Protein AF-A0A7S4PWJ5-F1 (afdb_monomer_lite)

Organism: NCBI:txid311494

Sequence (325 aa):
GWQRRCGDAWLRVEAKSSQITWDRFHVRWNIHFRGVKFQNFDVLMLIVYAPWGLELWEYDGGSKRGISSTGKSTSCVGHVVKFYGRANEHCLYTSWSLAMRPRLSMAAAHIVVIPWNHSLVDSAWLALGAQAKAYMSMPFSKRPDRWWMFERIARQYDVQHRSFQIALPQPGVCINGSARGLHTGACDWVRTHMNGIKLESPRRVEAKSTQLSWKLERKVWVLHFSAIKFTEFDDLVLIVYAPWGLELWDYNVEASVGKTSNGKSTANSGHGIVLCGKHGEEDLKRSWDSKLVTRLRAAATYVDTLAWDHPLIAASFRTEVSRAS

Radius of gyration: 22.68 Å; chains: 1; bounding box: 53×48×65 Å

Secondary structure (DSSP, 8-state):
-EEEEETTEEEEEEEEEEE-EEETTTTEEEEEEEEE-GGG-SEEEEEEEETTEEEEEEE-TTS-TTB----S-TTTT-EEEEEE--TT---HHHHIIIIIHHHHHTTEEEEEEEETTSHHHHHHHHHT-HHHHHHTT-TTTT-TTHHHHHHHHHHHHHHHHS-EEEEPPP--B-TTSPBPPGGGSSSSEEEEEETTEEEEEEEEEEEEEEE-EEEGGGTEEEEEEEEE-TTS-SEEEEEEEETTEEEEEEE-TTT-TTEE--S---TTT-EEEEEE--TT---HHHHIIIIIHHHHHHHEEEEEEE-TT-HHHHHHHHTTGGG--

Foldseek 3Di:
DDWDDDPPDTWFEDEFEWEWDQDPVQQWIKTKGWQAQVVPTRWYWYWYDDPFAIWIWIFDPVQCQQWDPPDPPPHPGHIMRMFIFDHNPPDPVCRVPVGRVVSRVSGTHTDDGAGCPHVVNVVVLPVVALQSVFCVPPPCSSPPCVFVLQLQLVVVCCCPPFVFDKDQADQDADPVRHTHDSVRALAGIWTQATPNHGDPDIWGEHEWEFEFDQDPVQRWTKTKTWQAQPVSGRWYWYWYDGSFAIWIWTFDPVLCQQWDPPDPDDSRTHIMRMFIFDGNPSNPVCSCVVGRVVSRVSGTHTDDGQGCPRVSNVVSVPPVVVPSD

Structure (mmCIF, N/CA/C/O backbone):
data_AF-A0A7S4PWJ5-F1
#
_entry.id   AF-A0A7S4PWJ5-F1
#
loop_
_atom_site.group_PDB
_atom_site.id
_atom_site.type_symbol
_atom_site.label_atom_id
_atom_site.label_alt_id
_atom_site.label_comp_id
_atom_site.label_asym_id
_atom_site.label_entity_id
_atom_site.label_seq_id
_atom_site.pdbx_PDB_ins_code
_atom_site.Cartn_x
_atom_site.Cartn_y
_atom_site.Cartn_z
_atom_site.occupancy
_atom_site.B_iso_or_equiv
_atom_site.auth_seq_id
_atom_site.auth_comp_id
_atom_site.auth_asym_id
_atom_site.auth_atom_id
_atom_site.pdbx_PDB_model_num
ATOM 1 N N . GLY A 1 1 ? -20.039 -2.461 14.185 1.00 66.75 1 GLY A N 1
ATOM 2 C CA . GLY A 1 1 ? -20.290 -1.863 15.507 1.00 66.75 1 GLY A CA 1
ATOM 3 C C . GLY A 1 1 ? -20.383 -2.962 16.538 1.00 66.75 1 GLY A C 1
ATOM 4 O O . GLY A 1 1 ? -20.655 -4.098 16.171 1.00 66.75 1 GLY A O 1
ATOM 5 N N . TRP A 1 2 ? -20.144 -2.626 17.796 1.00 91.94 2 TRP A N 1
ATOM 6 C CA . TRP A 1 2 ? -20.411 -3.492 18.946 1.00 91.94 2 TRP A CA 1
ATOM 7 C C . TRP A 1 2 ? -21.174 -2.677 19.992 1.00 91.94 2 TRP A C 1
ATOM 9 O O . TRP A 1 2 ? -21.359 -1.471 19.819 1.00 91.94 2 TRP A O 1
ATOM 19 N N . GLN A 1 3 ? -21.646 -3.321 21.053 1.00 92.94 3 GLN A N 1
ATOM 20 C CA . GLN A 1 3 ? -22.261 -2.631 22.183 1.00 92.94 3 GLN A CA 1
ATOM 21 C C . GLN A 1 3 ? -21.375 -2.775 23.418 1.00 92.94 3 GLN A C 1
ATOM 23 O O . GLN A 1 3 ? -20.717 -3.801 23.593 1.00 92.94 3 GLN A O 1
ATOM 28 N N . ARG A 1 4 ? -21.349 -1.750 24.274 1.00 94.31 4 ARG A N 1
ATOM 29 C CA . ARG A 1 4 ? -20.721 -1.824 25.599 1.00 94.31 4 ARG A CA 1
ATOM 30 C C . ARG A 1 4 ? -21.749 -1.527 26.677 1.00 94.31 4 ARG A C 1
ATOM 32 O O . ARG A 1 4 ? -22.601 -0.659 26.492 1.00 94.31 4 ARG A O 1
ATOM 39 N N . ARG A 1 5 ? -21.654 -2.230 27.799 1.00 94.00 5 ARG A N 1
ATOM 40 C CA . ARG A 1 5 ? -22.525 -2.000 28.948 1.00 94.00 5 ARG A CA 1
ATOM 41 C C . ARG A 1 5 ? -21.963 -0.864 29.804 1.00 94.00 5 ARG A C 1
ATOM 43 O O . ARG A 1 5 ? -20.772 -0.858 30.100 1.00 94.00 5 ARG A O 1
ATOM 50 N N . CYS A 1 6 ? -22.812 0.086 30.181 1.00 92.75 6 CYS A N 1
ATOM 51 C CA . CYS A 1 6 ? -22.499 1.163 31.118 1.00 92.75 6 CYS A CA 1
ATOM 52 C C . CYS A 1 6 ? -23.642 1.241 32.140 1.00 92.75 6 CYS A C 1
ATOM 54 O O . CYS A 1 6 ? -24.729 1.721 31.818 1.00 92.75 6 CYS A O 1
ATOM 56 N N . GLY A 1 7 ? -23.431 0.675 33.333 1.00 94.44 7 GLY A N 1
ATOM 57 C CA . GLY A 1 7 ? -24.518 0.409 34.282 1.00 94.44 7 GLY A CA 1
ATOM 58 C C . GLY A 1 7 ? -25.554 -0.552 33.687 1.00 94.44 7 GLY A C 1
ATOM 59 O O . GLY A 1 7 ? -25.211 -1.654 33.246 1.00 94.44 7 GLY A O 1
ATOM 60 N N . ASP A 1 8 ? -26.809 -0.110 33.622 1.00 95.38 8 ASP A N 1
ATOM 61 C CA . ASP A 1 8 ? -27.924 -0.881 33.054 1.00 95.38 8 ASP A CA 1
ATOM 62 C C . ASP A 1 8 ? -28.217 -0.565 31.580 1.00 95.38 8 ASP A C 1
ATOM 64 O O . ASP A 1 8 ? -29.071 -1.202 30.965 1.00 95.38 8 ASP A O 1
ATOM 68 N N . ALA A 1 9 ? -27.484 0.378 30.978 1.00 95.25 9 ALA A N 1
ATOM 69 C CA . ALA A 1 9 ? -27.654 0.752 29.579 1.00 95.25 9 ALA A CA 1
ATOM 70 C C . ALA A 1 9 ? -26.651 0.040 28.656 1.00 95.25 9 ALA A C 1
ATOM 72 O O . ALA A 1 9 ? -25.470 -0.133 28.983 1.00 95.25 9 ALA A O 1
ATOM 73 N N . TRP A 1 10 ? -27.113 -0.309 27.453 1.00 96.00 10 TRP A N 1
ATOM 74 C CA . TRP A 1 10 ? -26.265 -0.736 26.341 1.00 96.00 10 TRP A CA 1
ATOM 75 C C . TRP A 1 10 ? -26.004 0.440 25.409 1.00 96.00 10 TRP A C 1
ATOM 77 O O . TRP A 1 10 ? -26.930 1.003 24.833 1.00 96.00 10 TRP A O 1
ATOM 87 N N . LEU A 1 11 ? -24.732 0.786 25.238 1.00 96.88 11 LEU A N 1
ATOM 88 C CA . LEU A 1 11 ? -24.292 1.863 24.360 1.00 96.88 11 LEU A CA 1
ATOM 89 C C . LEU A 1 11 ? -23.795 1.277 23.041 1.00 96.88 11 LEU A C 1
ATOM 91 O O . LEU A 1 11 ? -22.938 0.390 23.038 1.00 96.88 11 LEU A O 1
ATOM 95 N N . ARG A 1 12 ? -24.299 1.784 21.917 1.00 96.38 12 ARG A N 1
ATOM 96 C CA . ARG A 1 12 ? -23.809 1.473 20.570 1.00 96.38 12 ARG A CA 1
ATOM 97 C C . ARG A 1 12 ? -22.451 2.132 20.379 1.00 96.38 12 ARG A C 1
ATOM 99 O O . ARG A 1 12 ? -22.321 3.345 20.543 1.00 96.38 12 ARG A O 1
ATOM 106 N N . VAL A 1 13 ? -21.454 1.348 19.992 1.00 96.62 13 VAL A N 1
ATOM 107 C CA . VAL A 1 13 ? -20.087 1.828 19.799 1.00 96.62 13 VAL A CA 1
ATOM 108 C C . VAL A 1 13 ? -19.696 1.759 18.329 1.00 96.62 13 VAL A C 1
ATOM 110 O O . VAL A 1 13 ? -19.810 0.715 17.673 1.00 96.62 13 VAL A O 1
ATOM 113 N N . GLU A 1 14 ? -19.189 2.880 17.827 1.00 96.12 14 GLU A N 1
ATOM 114 C CA . GLU A 1 14 ? -18.526 2.980 16.531 1.00 96.12 14 GLU A CA 1
ATOM 115 C C . GLU A 1 14 ? -17.012 3.088 16.748 1.00 96.12 14 GLU A C 1
ATOM 117 O O . GLU A 1 14 ? -16.547 3.972 17.463 1.00 96.12 14 GLU A O 1
ATOM 122 N N . ALA A 1 15 ? -16.228 2.221 16.102 1.00 96.69 15 ALA A N 1
ATOM 123 C CA . ALA A 1 15 ? -14.784 2.421 15.965 1.00 96.69 15 ALA A CA 1
ATOM 124 C C . ALA A 1 15 ? -14.491 3.132 14.655 1.00 96.69 15 ALA A C 1
ATOM 126 O O . ALA A 1 15 ? -14.922 2.687 13.589 1.00 96.69 15 ALA A O 1
ATOM 127 N N . LYS A 1 16 ? -13.638 4.148 14.717 1.00 96.56 16 LYS A N 1
ATOM 128 C CA . LYS A 1 16 ? -12.919 4.651 13.554 1.00 96.56 16 LYS A CA 1
ATOM 129 C C . LYS A 1 16 ? -11.440 4.581 13.815 1.00 96.56 16 LYS A C 1
ATOM 131 O O . LYS A 1 16 ? -10.967 4.904 14.897 1.00 96.56 16 LYS A O 1
ATOM 136 N N . SER A 1 17 ? -10.706 4.221 12.782 1.00 95.88 17 SER A N 1
ATOM 137 C CA . SER A 1 17 ? -9.268 4.108 12.871 1.00 95.88 17 SER A CA 1
ATOM 138 C C . SER A 1 17 ? -8.598 4.947 11.790 1.00 95.88 17 SER A C 1
ATOM 140 O O . SER A 1 17 ? -9.112 5.051 10.676 1.00 95.88 17 SER A O 1
ATOM 142 N N . SER A 1 18 ? -7.465 5.565 12.111 1.00 95.62 18 SER A N 1
ATOM 143 C CA . SER A 1 18 ? -6.684 6.368 11.168 1.00 95.62 18 SER A CA 1
ATOM 144 C C . SER A 1 18 ? -5.203 6.214 11.458 1.00 95.62 18 SER A C 1
ATOM 146 O O . SER A 1 18 ? -4.783 6.168 12.611 1.00 95.62 18 SER A O 1
ATOM 148 N N . GLN A 1 19 ? -4.403 6.193 10.400 1.00 95.38 19 GLN A N 1
ATOM 149 C CA . GLN A 1 19 ? -2.959 6.324 10.507 1.00 95.38 19 GLN A CA 1
ATOM 150 C C . GLN A 1 19 ? -2.555 7.800 10.538 1.00 95.38 19 GLN A C 1
ATOM 152 O O . GLN A 1 19 ? -3.248 8.639 9.952 1.00 95.38 19 GLN A O 1
ATOM 157 N N . ILE A 1 20 ? -1.445 8.108 11.215 1.00 95.31 20 ILE A N 1
ATOM 158 C CA . ILE A 1 20 ? -0.795 9.417 11.113 1.00 95.31 20 ILE A CA 1
ATOM 159 C C . ILE A 1 20 ? -0.113 9.532 9.748 1.00 95.31 20 ILE A C 1
ATOM 161 O O . ILE A 1 20 ? 0.693 8.684 9.373 1.00 95.31 20 ILE A O 1
ATOM 165 N N . THR A 1 21 ? -0.436 10.580 8.996 1.00 94.12 21 THR A N 1
ATOM 166 C CA . THR A 1 21 ? 0.097 10.800 7.646 1.00 94.12 21 THR A CA 1
ATOM 167 C C . THR A 1 21 ? 0.722 12.181 7.516 1.00 94.12 21 THR A C 1
ATOM 169 O O . THR A 1 21 ? 0.337 13.111 8.222 1.00 94.12 21 THR A O 1
ATOM 172 N N . TRP A 1 22 ? 1.699 12.319 6.621 1.00 94.00 22 TRP A N 1
ATOM 173 C CA . TRP A 1 22 ? 2.297 13.610 6.291 1.00 94.00 22 TRP A CA 1
ATOM 174 C C . TRP A 1 22 ? 1.487 14.316 5.196 1.00 94.00 22 TRP A C 1
ATOM 176 O O . TRP A 1 22 ? 1.384 13.834 4.066 1.00 94.00 22 TRP A O 1
ATOM 186 N N . ASP A 1 23 ? 0.921 15.472 5.527 1.00 93.12 23 ASP A N 1
ATOM 187 C CA . ASP A 1 23 ? 0.314 16.413 4.593 1.00 93.12 23 ASP A CA 1
ATOM 188 C C . ASP A 1 23 ? 1.411 17.203 3.885 1.00 93.12 23 ASP A C 1
ATOM 190 O O . ASP A 1 23 ? 1.990 18.128 4.452 1.00 93.12 23 ASP A O 1
ATOM 194 N N . ARG A 1 24 ? 1.700 16.849 2.634 1.00 89.50 24 ARG A N 1
ATOM 195 C CA . ARG A 1 24 ? 2.732 17.537 1.848 1.00 89.50 24 ARG A CA 1
ATOM 196 C C . ARG A 1 24 ? 2.347 18.962 1.476 1.00 89.50 24 ARG A C 1
ATOM 198 O O . ARG A 1 24 ? 3.234 19.789 1.326 1.00 89.50 24 ARG A O 1
ATOM 205 N N . PHE A 1 25 ? 1.055 19.241 1.317 1.00 90.19 25 PHE A N 1
ATOM 206 C CA . PHE A 1 25 ? 0.591 20.558 0.888 1.00 90.19 25 PHE A CA 1
ATOM 207 C C . PHE A 1 25 ? 0.699 21.572 2.028 1.00 90.19 25 PHE A C 1
ATOM 209 O O . PHE A 1 25 ? 1.170 22.684 1.830 1.00 90.19 25 PHE A O 1
ATOM 216 N N . HIS A 1 26 ? 0.317 21.166 3.239 1.00 93.44 26 HIS A N 1
ATOM 217 C CA . HIS A 1 26 ? 0.424 22.011 4.433 1.00 93.44 26 HIS A CA 1
ATOM 218 C C . HIS A 1 26 ? 1.700 21.761 5.251 1.00 93.44 26 HIS A C 1
ATOM 220 O O . HIS A 1 26 ? 1.821 22.298 6.353 1.00 93.44 26 HIS A O 1
ATOM 226 N N . VAL A 1 27 ? 2.601 20.913 4.743 1.00 94.81 27 VAL A N 1
ATOM 227 C CA . VAL A 1 27 ? 3.890 20.542 5.347 1.00 94.81 27 VAL A CA 1
ATOM 228 C C . VAL A 1 27 ? 3.730 20.187 6.833 1.00 94.81 27 VAL A C 1
ATOM 230 O O . VAL A 1 27 ? 4.346 20.787 7.706 1.00 94.81 27 VAL A O 1
ATOM 233 N N . ARG A 1 28 ? 2.814 19.267 7.157 1.00 97.62 28 ARG A N 1
ATOM 234 C CA . ARG A 1 28 ? 2.493 18.907 8.554 1.00 97.62 28 ARG A CA 1
ATOM 235 C C . ARG A 1 28 ? 1.971 17.490 8.689 1.00 97.62 28 ARG A C 1
ATOM 237 O O . ARG A 1 28 ? 1.336 16.971 7.780 1.00 97.62 28 ARG A O 1
ATOM 244 N N . TRP A 1 29 ? 2.110 16.889 9.863 1.00 97.88 29 TRP A N 1
ATOM 245 C CA . TRP A 1 29 ? 1.428 15.627 10.163 1.00 97.88 29 TRP A CA 1
ATOM 246 C C . TRP A 1 29 ? -0.081 15.835 10.363 1.00 97.88 29 TRP A C 1
ATOM 248 O O . TRP A 1 29 ? -0.524 16.895 10.813 1.00 97.88 29 TRP A O 1
ATOM 258 N N . ASN A 1 30 ? -0.898 14.835 10.036 1.00 97.56 30 ASN A N 1
ATOM 259 C CA . ASN A 1 30 ? -2.335 14.832 10.302 1.00 97.56 30 ASN A CA 1
ATOM 260 C C . ASN A 1 30 ? -2.872 13.421 10.592 1.00 97.56 30 ASN A C 1
ATOM 262 O O . ASN A 1 30 ? -2.259 12.419 10.220 1.00 97.56 30 ASN A O 1
ATOM 266 N N . ILE A 1 31 ? -4.040 13.359 11.232 1.00 97.44 31 ILE A N 1
ATOM 267 C CA . ILE A 1 31 ? -4.885 12.161 11.345 1.00 97.44 31 ILE A CA 1
ATOM 268 C C . ILE A 1 31 ? -6.316 12.505 10.941 1.00 97.44 31 ILE A C 1
ATOM 270 O O . ILE A 1 31 ? -6.840 13.539 11.361 1.00 97.44 31 ILE A O 1
ATOM 274 N N . HIS A 1 32 ? -6.953 11.647 10.137 1.00 96.00 32 HIS A N 1
ATOM 275 C CA . HIS A 1 32 ? -8.275 11.882 9.552 1.00 96.00 32 HIS A CA 1
ATOM 276 C C . HIS A 1 32 ? -9.197 10.667 9.726 1.00 96.00 32 HIS A C 1
ATOM 278 O O . HIS A 1 32 ? -9.139 9.709 8.957 1.00 96.00 32 HIS A O 1
ATOM 284 N N . PHE A 1 33 ? -10.144 10.755 10.655 1.00 96.25 33 PHE A N 1
ATOM 285 C CA . PHE A 1 33 ? -11.209 9.766 10.808 1.00 96.25 33 PHE A CA 1
ATOM 286 C C . PHE A 1 33 ? -12.393 10.155 9.931 1.00 96.25 33 PHE A C 1
ATOM 288 O O . PHE A 1 33 ? -13.011 11.197 10.145 1.00 96.25 33 PHE A O 1
ATOM 295 N N . ARG A 1 34 ? -12.701 9.347 8.916 1.00 94.31 34 ARG A N 1
ATOM 296 C CA . ARG A 1 34 ? -13.743 9.649 7.922 1.00 94.31 34 ARG A CA 1
ATOM 297 C C . ARG A 1 34 ? -15.021 8.850 8.169 1.00 94.31 34 ARG A C 1
ATOM 299 O O . ARG A 1 34 ? -14.990 7.768 8.754 1.00 94.31 34 ARG A O 1
ATOM 306 N N . GLY A 1 35 ? -16.136 9.372 7.662 1.00 92.88 35 GLY A N 1
ATOM 307 C CA . GLY A 1 35 ? -17.422 8.676 7.656 1.00 92.88 35 GLY A CA 1
ATOM 308 C C . GLY A 1 35 ? -18.027 8.507 9.046 1.00 92.88 35 GLY A C 1
ATOM 309 O O . GLY A 1 35 ? -18.599 7.458 9.345 1.00 92.88 35 GLY A O 1
ATOM 310 N N . VAL A 1 36 ? -17.848 9.504 9.914 1.00 93.19 36 VAL A N 1
ATOM 311 C CA . VAL A 1 36 ? -18.375 9.503 11.283 1.00 93.19 36 VAL A CA 1
ATOM 312 C C . VAL A 1 36 ? -19.829 9.961 11.266 1.00 93.19 36 VAL A C 1
ATOM 314 O O . VAL A 1 36 ? -20.113 11.125 11.001 1.00 93.19 36 VAL A O 1
ATOM 317 N N . LYS A 1 37 ? -20.767 9.054 11.531 1.00 92.69 37 LYS A N 1
ATOM 318 C CA . LYS A 1 37 ? -22.206 9.354 11.564 1.00 92.69 37 LYS A CA 1
ATOM 319 C C . LYS A 1 37 ? -22.674 9.413 13.015 1.00 92.69 37 LYS A C 1
ATOM 321 O O . LYS A 1 37 ? -23.122 8.401 13.538 1.00 92.69 37 LYS A O 1
ATOM 326 N N . PHE A 1 38 ? -22.518 10.572 13.659 1.00 91.94 38 PHE A N 1
ATOM 327 C CA . PHE A 1 38 ? -22.765 10.759 15.099 1.00 91.94 38 PHE A CA 1
ATOM 328 C C . PHE A 1 38 ? -24.171 10.355 15.564 1.00 91.94 38 PHE A C 1
ATOM 330 O O . PHE A 1 38 ? -24.351 10.011 16.720 1.00 91.94 38 PHE A O 1
ATOM 337 N N . GLN A 1 39 ? -25.154 10.330 14.667 1.00 92.00 39 GLN A N 1
ATOM 338 C CA . GLN A 1 39 ? -26.514 9.875 14.951 1.00 92.00 39 GLN A CA 1
ATOM 339 C C . GLN A 1 39 ? -26.668 8.339 15.040 1.00 92.00 39 GLN A C 1
ATOM 341 O O . GLN A 1 39 ? -27.700 7.843 15.491 1.00 92.00 39 GLN A O 1
ATOM 346 N N . ASN A 1 40 ? -25.662 7.567 14.613 1.00 93.69 40 ASN A N 1
ATOM 347 C CA . ASN A 1 40 ? -25.745 6.105 14.512 1.00 93.69 40 ASN A CA 1
ATOM 348 C C . ASN A 1 40 ? -25.149 5.356 15.715 1.00 93.69 40 ASN A C 1
ATOM 350 O O . ASN A 1 40 ? -25.242 4.129 15.764 1.00 93.69 40 ASN A O 1
ATOM 354 N N . PHE A 1 41 ? -24.526 6.056 16.657 1.00 94.50 41 PHE A N 1
ATOM 355 C CA . PHE A 1 41 ? -23.852 5.457 17.804 1.00 94.50 41 PHE A CA 1
ATOM 356 C C . PHE A 1 41 ? -23.959 6.369 19.025 1.00 94.50 41 PHE A C 1
ATOM 358 O O . PHE A 1 41 ? -24.244 7.555 18.893 1.00 94.50 41 PHE A O 1
ATOM 365 N N . ASP A 1 42 ? -23.695 5.808 20.198 1.00 95.69 42 ASP A N 1
ATOM 366 C CA . ASP A 1 42 ? -23.699 6.535 21.469 1.00 95.69 42 ASP A CA 1
ATOM 367 C C . ASP A 1 42 ? -22.260 6.848 21.917 1.00 95.69 42 ASP A C 1
ATOM 369 O O . ASP A 1 42 ? -22.013 7.835 22.603 1.00 95.69 42 ASP A O 1
ATOM 373 N N . VAL A 1 43 ? -21.288 6.034 21.480 1.00 96.12 43 VAL A N 1
ATOM 374 C CA . VAL A 1 43 ? -19.860 6.181 21.793 1.00 96.12 43 VAL A CA 1
ATOM 375 C C . VAL A 1 43 ? -19.031 6.074 20.517 1.00 96.12 43 VAL A C 1
ATOM 377 O O . VAL A 1 43 ? -19.213 5.146 19.725 1.00 96.12 43 VAL A O 1
ATOM 380 N N . LEU A 1 44 ? -18.079 6.993 20.341 1.00 97.12 44 LEU A N 1
ATOM 381 C CA . LEU A 1 44 ? -17.090 6.943 19.266 1.00 97.12 44 LEU A CA 1
ATOM 382 C C . LEU A 1 44 ? -15.710 6.611 19.825 1.00 97.12 44 LEU A C 1
ATOM 384 O O . LEU A 1 44 ? -15.135 7.378 20.590 1.00 97.12 44 LEU A O 1
ATOM 388 N N . MET A 1 45 ? -15.155 5.498 19.368 1.00 98.12 45 MET A N 1
ATOM 389 C CA . MET A 1 45 ? -13.787 5.089 19.651 1.00 98.12 45 MET A CA 1
ATOM 390 C C . MET A 1 45 ? -12.890 5.496 18.485 1.00 98.12 45 MET A C 1
ATOM 392 O O . MET A 1 45 ? -13.108 5.076 17.346 1.00 98.12 45 MET A O 1
ATOM 396 N N . LEU A 1 46 ? -11.873 6.303 18.764 1.00 97.81 46 LEU A N 1
ATOM 397 C CA . LEU A 1 46 ? -10.851 6.704 17.806 1.00 97.81 46 LEU A CA 1
ATOM 398 C C . LEU A 1 46 ? -9.580 5.891 18.051 1.00 97.81 46 LEU A C 1
ATOM 400 O O . LEU A 1 46 ? -9.012 5.915 19.139 1.00 97.81 46 LEU A O 1
ATOM 404 N N . ILE A 1 47 ? -9.135 5.175 17.023 1.00 97.81 47 ILE A N 1
ATOM 405 C CA . ILE A 1 47 ? -7.954 4.311 17.068 1.00 97.81 47 ILE A CA 1
ATOM 406 C C . ILE A 1 47 ? -6.874 4.923 16.176 1.00 97.81 47 ILE A C 1
ATOM 408 O O . ILE A 1 47 ? -7.028 5.000 14.953 1.00 97.81 47 ILE A O 1
ATOM 412 N N . VAL A 1 48 ? -5.775 5.369 16.772 1.00 97.44 48 VAL A N 1
ATOM 413 C CA . VAL A 1 48 ? -4.651 5.967 16.045 1.00 97.44 48 VAL A CA 1
ATOM 414 C C . VAL A 1 48 ? -3.572 4.912 15.822 1.00 97.44 48 VAL A C 1
ATOM 416 O O . VAL A 1 48 ? -3.020 4.386 16.784 1.00 97.44 48 VAL A O 1
ATOM 419 N N . TYR A 1 49 ? -3.241 4.631 14.559 1.00 94.38 49 TYR A N 1
ATOM 420 C CA . TYR A 1 49 ? -2.055 3.843 14.204 1.00 94.38 49 TYR A CA 1
ATOM 421 C C . TYR A 1 49 ? -0.825 4.757 14.216 1.00 94.38 49 TYR A C 1
ATOM 423 O O . TYR A 1 49 ? -0.671 5.603 13.325 1.00 94.38 49 TYR A O 1
ATOM 431 N N . ALA A 1 50 ? 0.048 4.579 15.207 1.00 92.62 50 ALA A N 1
ATOM 432 C CA . ALA A 1 50 ? 1.284 5.337 15.373 1.00 92.62 50 ALA A CA 1
ATOM 433 C C . ALA A 1 50 ? 2.521 4.417 15.346 1.00 92.62 50 ALA A C 1
ATOM 435 O O . ALA A 1 50 ? 2.400 3.223 15.603 1.00 92.62 50 ALA A O 1
ATOM 436 N N . PRO A 1 51 ? 3.739 4.920 15.078 1.00 87.31 51 PRO A N 1
ATOM 437 C CA . PRO A 1 51 ? 4.937 4.072 15.024 1.00 87.31 51 PRO A CA 1
ATOM 438 C C . PRO A 1 51 ? 5.208 3.259 16.298 1.00 87.31 51 PRO A C 1
ATOM 440 O O . PRO A 1 51 ? 5.776 2.177 16.213 1.00 87.31 51 PRO A O 1
ATOM 443 N N . TRP A 1 52 ? 4.774 3.744 17.462 1.00 90.19 52 TRP A N 1
ATOM 444 C CA . TRP A 1 52 ? 4.957 3.077 18.757 1.00 90.19 52 TRP A CA 1
ATOM 445 C C . TRP A 1 52 ? 3.817 2.125 19.153 1.00 90.19 52 TRP A C 1
ATOM 447 O O . TRP A 1 52 ? 3.997 1.327 20.070 1.00 90.19 52 TRP A O 1
ATOM 457 N N . GLY A 1 53 ? 2.653 2.178 18.499 1.00 92.69 53 GLY A N 1
ATOM 458 C CA . GLY A 1 53 ? 1.523 1.307 18.825 1.00 92.69 53 GLY A CA 1
ATOM 459 C C . GLY A 1 53 ? 0.167 1.836 18.362 1.00 92.69 53 GLY A C 1
ATOM 460 O O . GLY A 1 53 ? 0.072 2.775 17.567 1.00 92.69 53 GLY A O 1
ATOM 461 N N . LEU A 1 54 ? -0.891 1.225 18.892 1.00 96.06 54 LEU A N 1
ATOM 462 C CA . LEU A 1 54 ? -2.270 1.686 18.760 1.00 96.06 54 LEU A CA 1
ATOM 463 C C . LEU A 1 54 ? -2.630 2.569 19.949 1.00 96.06 54 LEU A C 1
ATOM 465 O O . LEU A 1 54 ? -2.607 2.098 21.083 1.00 96.06 54 LEU A O 1
ATOM 469 N N . GLU A 1 55 ? -3.021 3.816 19.705 1.00 97.81 55 GLU A N 1
ATOM 470 C CA . GLU A 1 55 ? -3.628 4.636 20.756 1.00 97.81 55 GLU A CA 1
ATOM 471 C C . GLU A 1 55 ? -5.149 4.608 20.643 1.00 97.81 55 GLU A C 1
ATOM 473 O O . GLU A 1 55 ? -5.708 4.912 19.586 1.00 97.81 55 GLU A O 1
ATOM 478 N N . LEU A 1 56 ? -5.815 4.247 21.737 1.00 98.00 56 LEU A N 1
ATOM 479 C CA . LEU A 1 56 ? -7.267 4.185 21.834 1.00 98.00 56 LEU A CA 1
ATOM 480 C C . LEU A 1 56 ? -7.776 5.400 22.602 1.00 98.00 56 LEU A C 1
ATOM 482 O O . LEU A 1 56 ? -7.330 5.687 23.714 1.00 98.00 56 LEU A O 1
ATOM 486 N N . TRP A 1 57 ? -8.745 6.081 22.004 1.00 98.25 57 TRP A N 1
ATOM 487 C CA . TRP A 1 57 ? -9.341 7.297 22.531 1.00 98.25 57 TRP A CA 1
ATOM 488 C C . TRP A 1 57 ? -10.861 7.194 22.488 1.00 98.25 57 TRP A C 1
ATOM 490 O O . TRP A 1 57 ? -11.429 6.769 21.483 1.00 98.25 57 TRP A O 1
ATOM 500 N N . GLU A 1 58 ? -11.523 7.615 23.557 1.00 97.75 58 GLU A N 1
ATOM 501 C CA . GLU A 1 58 ? -12.973 7.765 23.600 1.00 97.75 58 GLU A CA 1
ATOM 502 C C . GLU A 1 58 ? -13.335 9.212 23.292 1.00 97.75 58 GLU A C 1
ATOM 504 O O . GLU A 1 58 ? -13.013 10.119 24.056 1.00 97.75 58 GLU A O 1
ATOM 509 N N . TYR A 1 59 ? -13.960 9.445 22.146 1.00 97.25 59 TYR A N 1
ATOM 510 C CA . TYR A 1 59 ? -14.274 10.789 21.686 1.00 97.25 59 TYR A CA 1
ATOM 511 C C . TYR A 1 59 ? -15.470 11.375 22.435 1.00 97.25 59 TYR A C 1
ATOM 513 O O . TYR A 1 59 ? -16.548 10.779 22.465 1.00 97.25 59 TYR A O 1
ATOM 521 N N . ASP A 1 60 ? -15.290 12.582 22.970 1.00 94.25 60 ASP A N 1
ATOM 522 C CA . ASP A 1 60 ? -16.359 13.346 23.597 1.00 94.25 60 ASP A CA 1
ATOM 523 C C . ASP A 1 60 ? -17.224 14.001 22.513 1.00 94.25 60 ASP A C 1
ATOM 525 O O . ASP A 1 60 ? -16.892 15.054 21.948 1.00 94.25 60 ASP A O 1
ATOM 529 N N . GLY A 1 61 ? -18.362 13.357 22.238 1.00 83.94 61 GLY A N 1
ATOM 530 C CA . GLY A 1 61 ? -19.359 13.817 21.274 1.00 83.94 61 GLY A CA 1
ATOM 531 C C . GLY A 1 61 ? -19.917 15.215 21.570 1.00 83.94 61 GLY A C 1
ATOM 532 O O . GLY A 1 61 ? -20.369 15.885 20.640 1.00 83.94 61 GLY A O 1
ATOM 533 N N . GLY A 1 62 ? -19.842 15.692 22.819 1.00 88.19 62 GLY A N 1
ATOM 534 C CA . GLY A 1 62 ? -20.297 17.027 23.209 1.00 88.19 62 GLY A CA 1
ATOM 535 C C . GLY A 1 62 ? -19.362 18.149 22.751 1.00 88.19 62 GLY A C 1
ATOM 536 O O . GLY A 1 62 ? -19.821 19.244 22.421 1.00 88.19 62 GLY A O 1
ATOM 537 N N . SER A 1 63 ? -18.057 17.878 22.655 1.00 84.12 63 SER A N 1
ATOM 538 C CA . SER A 1 63 ? -17.041 18.908 22.401 1.00 84.12 63 SER A CA 1
ATOM 539 C C . SER A 1 63 ? -17.124 19.540 21.004 1.00 84.12 63 SER A C 1
ATOM 541 O O . SER A 1 63 ? -16.650 20.661 20.801 1.00 84.12 63 SER A O 1
ATOM 543 N N . LYS A 1 64 ? -17.665 18.812 20.013 1.00 87.88 64 LYS A N 1
ATOM 544 C CA . LYS A 1 64 ? -17.591 19.111 18.564 1.00 87.88 64 LYS A CA 1
ATOM 545 C C . LYS A 1 64 ? -16.167 19.404 18.042 1.00 87.88 64 LYS A C 1
ATOM 547 O O . LYS A 1 64 ? -15.996 19.811 16.889 1.00 87.88 64 LYS A O 1
ATOM 552 N N . ARG A 1 65 ? -15.123 19.207 18.854 1.00 92.19 65 ARG A N 1
ATOM 553 C CA . ARG A 1 65 ? -13.740 19.591 18.540 1.00 92.19 65 ARG A CA 1
ATOM 554 C C . ARG A 1 65 ? -13.142 18.638 17.515 1.00 92.19 65 ARG A C 1
ATOM 556 O O . ARG A 1 65 ? -13.310 17.426 17.591 1.00 92.19 65 ARG A O 1
ATOM 563 N N . GLY A 1 66 ? -12.437 19.188 16.531 1.00 89.75 66 GLY A N 1
ATOM 564 C CA . GLY A 1 66 ? -11.850 18.404 15.442 1.00 89.75 66 GLY A CA 1
ATOM 565 C C . GLY A 1 66 ? -12.849 17.964 14.365 1.00 89.75 66 GLY A C 1
ATOM 566 O O . GLY A 1 66 ? -12.416 17.428 13.347 1.00 89.75 66 GLY A O 1
ATOM 567 N N . ILE A 1 67 ? -14.156 18.218 14.516 1.00 92.75 67 ILE A N 1
ATOM 568 C CA . ILE A 1 67 ? -15.133 17.963 13.449 1.00 92.75 67 ILE A CA 1
ATOM 569 C C . ILE A 1 67 ? -14.932 19.000 12.341 1.00 92.75 67 ILE A C 1
ATOM 571 O O . ILE A 1 67 ? -15.076 20.203 12.547 1.00 92.75 67 ILE A O 1
ATOM 575 N N . SER A 1 68 ? -14.610 18.534 11.138 1.00 86.44 68 SER A N 1
ATOM 576 C CA . SER A 1 68 ? -14.531 19.384 9.953 1.00 86.44 68 SER A CA 1
ATOM 577 C C . SER A 1 68 ? -15.944 19.817 9.546 1.00 86.44 68 SER A C 1
ATOM 579 O O . SER A 1 68 ? -16.786 18.975 9.239 1.00 86.44 68 SER A O 1
ATOM 581 N N . SER A 1 69 ? -16.196 21.128 9.517 1.00 77.75 69 SER A N 1
ATOM 582 C CA . SER A 1 69 ? -17.438 21.732 8.998 1.00 77.75 69 SER A CA 1
ATOM 583 C C . SER A 1 69 ? -17.480 21.796 7.465 1.00 77.75 69 SER A C 1
ATOM 585 O O . SER A 1 69 ? -18.513 22.081 6.861 1.00 77.75 69 SER A O 1
ATOM 587 N N . THR A 1 70 ? -16.347 21.526 6.817 1.00 70.62 70 THR A N 1
ATOM 588 C CA . THR A 1 70 ? -16.176 21.600 5.368 1.00 70.62 70 THR A CA 1
ATOM 589 C C . THR A 1 70 ? -16.701 20.324 4.701 1.00 70.62 70 THR A C 1
ATOM 591 O O . THR A 1 70 ? -16.002 19.315 4.629 1.00 70.62 70 THR A O 1
ATOM 594 N N . GLY A 1 71 ? -17.943 20.372 4.211 1.00 59.31 71 GLY A N 1
ATOM 595 C CA . GLY A 1 71 ? -18.568 19.308 3.418 1.00 59.31 71 GLY A CA 1
ATOM 596 C C . GLY A 1 71 ? -20.090 19.278 3.590 1.00 59.31 71 GLY A C 1
ATOM 597 O O . GLY A 1 71 ? -20.590 18.839 4.618 1.00 59.31 71 GLY A O 1
ATOM 598 N N . LYS A 1 72 ? -20.844 19.727 2.577 1.00 53.69 72 LYS A N 1
ATOM 599 C CA . LYS A 1 72 ? -22.319 19.859 2.591 1.00 53.69 72 LYS A CA 1
ATOM 600 C C . LYS A 1 72 ? -23.106 18.527 2.494 1.00 53.69 72 LYS A C 1
ATOM 602 O O . LYS A 1 72 ? -24.212 18.512 1.972 1.00 53.69 72 LYS A O 1
ATOM 607 N N . SER A 1 73 ? -22.591 17.394 2.977 1.00 55.41 73 SER A N 1
ATOM 608 C CA . SER A 1 73 ? -23.340 16.119 2.928 1.00 55.41 73 SER A CA 1
ATOM 609 C C . SER A 1 73 ? -23.078 15.245 4.157 1.00 55.41 73 SER A C 1
ATOM 611 O O . SER A 1 73 ? -22.360 14.250 4.106 1.00 55.41 73 SER A O 1
ATOM 613 N N . THR A 1 74 ? -23.626 15.643 5.304 1.00 64.19 74 THR A N 1
ATOM 614 C CA . THR A 1 74 ? -23.307 15.032 6.605 1.00 64.19 74 THR A CA 1
ATOM 615 C C . THR A 1 74 ? -24.104 13.761 6.908 1.00 64.19 74 THR A C 1
ATOM 617 O O . THR A 1 74 ? -23.576 12.870 7.569 1.00 64.19 74 THR A O 1
ATOM 620 N N . SER A 1 75 ? -25.327 13.605 6.389 1.00 72.00 75 SER A N 1
ATOM 621 C CA . SER A 1 75 ? -26.158 12.422 6.676 1.00 72.00 75 SER A CA 1
ATOM 622 C C . SER A 1 75 ? -25.702 11.170 5.913 1.00 72.00 75 SER A C 1
ATOM 624 O O . SER A 1 75 ? -25.549 10.098 6.505 1.00 72.00 75 SER A O 1
ATOM 626 N N . CYS A 1 76 ? -25.428 11.299 4.611 1.00 77.38 76 CYS A N 1
ATOM 627 C CA . CYS A 1 76 ? -25.057 10.165 3.761 1.00 77.38 76 CYS A CA 1
ATOM 628 C C . CYS A 1 76 ? -23.572 9.802 3.880 1.00 77.38 76 CYS A C 1
ATOM 630 O O . CYS A 1 76 ? -23.242 8.629 4.081 1.00 77.38 76 CYS A O 1
ATOM 632 N N . VAL A 1 77 ? -22.680 10.796 3.791 1.00 84.44 77 VAL A N 1
ATOM 633 C CA . VAL A 1 77 ? -21.222 10.576 3.781 1.00 84.44 77 VAL A CA 1
ATOM 634 C C . VAL A 1 77 ? -20.665 10.453 5.200 1.00 84.44 77 VAL A C 1
ATOM 636 O O . VAL A 1 77 ? -19.750 9.665 5.431 1.00 84.44 77 VAL A O 1
ATOM 639 N N . GLY A 1 78 ? -21.255 11.164 6.165 1.00 90.38 78 GLY A N 1
ATOM 640 C CA . GLY A 1 78 ? -20.732 11.295 7.523 1.00 90.38 78 GLY A CA 1
ATOM 641 C C . GLY A 1 78 ? -19.708 12.426 7.658 1.00 90.38 78 GLY A C 1
ATOM 642 O O . GLY A 1 78 ? -19.225 12.998 6.682 1.00 90.38 78 GLY A O 1
ATOM 643 N N . HIS A 1 79 ? -19.372 12.746 8.899 1.00 91.88 79 HIS A N 1
ATOM 644 C CA . HIS A 1 79 ? -18.399 13.764 9.268 1.00 91.88 79 HIS A CA 1
ATOM 645 C C . HIS A 1 79 ? -16.958 13.259 9.146 1.00 91.88 79 HIS A C 1
ATOM 647 O O . HIS A 1 79 ? -16.691 12.052 9.087 1.00 91.88 79 HIS A O 1
ATOM 653 N N . VAL A 1 80 ? -16.014 14.204 9.146 1.00 93.44 80 VAL A N 1
ATOM 654 C CA . VAL A 1 80 ? -14.584 13.915 9.275 1.00 93.44 80 VAL A CA 1
ATOM 655 C C . VAL A 1 80 ? -14.062 14.540 10.561 1.00 93.44 80 VAL A C 1
ATOM 657 O O . VAL A 1 80 ? -14.183 15.752 10.733 1.00 93.44 80 VAL A O 1
ATOM 660 N N . VAL A 1 81 ? -13.454 13.734 11.428 1.00 95.38 81 VAL A N 1
ATOM 661 C CA . VAL A 1 81 ? -12.742 14.205 12.623 1.00 95.38 81 VAL A CA 1
ATOM 662 C C . VAL A 1 81 ? -11.253 14.277 12.293 1.00 95.38 81 VAL A C 1
ATOM 664 O O . VAL A 1 81 ? -10.677 13.299 11.809 1.00 95.38 81 VAL A O 1
ATOM 667 N N . LYS A 1 82 ? -10.633 15.444 12.483 1.00 96.62 82 LYS A N 1
ATOM 668 C CA . LYS A 1 82 ? -9.260 15.729 12.055 1.00 96.62 82 LYS A CA 1
ATOM 669 C C . LYS A 1 82 ? -8.448 16.369 13.171 1.00 96.62 82 LYS A C 1
ATOM 671 O O . LYS A 1 82 ? -8.915 17.300 13.824 1.00 96.62 82 LYS A O 1
ATOM 676 N N . PHE A 1 83 ? -7.196 15.943 13.292 1.00 97.06 83 PHE A N 1
ATOM 677 C CA . PHE A 1 83 ? -6.204 16.589 14.148 1.00 97.06 83 PHE A CA 1
ATOM 678 C C . PHE A 1 83 ? -4.913 16.784 13.359 1.00 97.06 83 PHE A C 1
ATOM 680 O O . PHE A 1 83 ? -4.493 15.904 12.609 1.00 97.06 83 PHE A O 1
ATOM 687 N N . TYR A 1 84 ? -4.299 17.952 13.519 1.00 97.88 84 TYR A N 1
ATOM 688 C CA . TYR A 1 84 ? -3.111 18.353 12.768 1.00 97.88 84 TYR A CA 1
ATOM 689 C C . TYR A 1 84 ? -1.916 18.544 13.698 1.00 97.88 84 TYR A C 1
ATOM 691 O O . TYR A 1 84 ? -2.081 18.920 14.861 1.00 97.88 84 TYR A O 1
ATOM 699 N N . GLY A 1 85 ? -0.723 18.342 13.155 1.00 97.75 85 GLY A N 1
ATOM 700 C CA . GLY A 1 85 ? 0.545 18.791 13.709 1.00 97.75 85 GLY A CA 1
ATOM 701 C C . GLY A 1 85 ? 0.766 20.292 13.537 1.00 97.75 85 GLY A C 1
ATOM 702 O O . GLY A 1 85 ? -0.112 21.025 13.059 1.00 97.75 85 GLY A O 1
ATOM 703 N N . ARG A 1 86 ? 1.956 20.751 13.929 1.00 97.56 86 ARG A N 1
ATOM 704 C CA . ARG A 1 86 ? 2.470 22.075 13.545 1.00 97.56 86 ARG A CA 1
ATOM 705 C C . ARG A 1 86 ? 2.951 22.024 12.091 1.00 97.56 86 ARG A C 1
ATOM 707 O O . ARG A 1 86 ? 3.386 20.974 11.626 1.00 97.56 86 ARG A O 1
ATOM 714 N N . ALA A 1 87 ? 2.829 23.141 11.378 1.00 96.94 87 ALA A N 1
ATOM 715 C CA . ALA A 1 87 ? 3.448 23.279 10.062 1.00 96.94 87 ALA A CA 1
ATOM 716 C C . ALA A 1 87 ? 4.976 23.261 10.201 1.00 96.94 87 ALA A C 1
ATOM 718 O O . ALA A 1 87 ? 5.500 23.776 11.186 1.00 96.94 87 ALA A O 1
ATOM 719 N N . ASN A 1 88 ? 5.655 22.663 9.224 1.00 95.31 88 ASN A N 1
ATOM 720 C CA . ASN A 1 88 ? 7.106 22.482 9.143 1.00 95.31 88 ASN A CA 1
ATOM 721 C C . ASN A 1 88 ? 7.733 21.638 10.273 1.00 95.31 88 ASN A C 1
ATOM 723 O O . ASN A 1 88 ? 8.950 21.614 10.415 1.00 95.31 88 ASN A O 1
ATOM 727 N N . GLU A 1 89 ? 6.935 20.913 11.065 1.00 96.94 89 GLU A N 1
ATOM 728 C CA . GLU A 1 89 ? 7.453 19.962 12.057 1.00 96.94 89 GLU A CA 1
ATOM 729 C C . GLU A 1 89 ? 7.626 18.580 11.419 1.00 96.94 89 GLU A C 1
ATOM 731 O O . GLU A 1 89 ? 6.684 17.788 11.351 1.00 96.94 89 GLU A O 1
ATOM 736 N N . HIS A 1 90 ? 8.830 18.293 10.930 1.00 93.50 90 HIS A N 1
ATOM 737 C CA . HIS A 1 90 ? 9.138 17.040 10.242 1.00 93.50 90 HIS A CA 1
ATOM 738 C C . HIS A 1 90 ? 9.226 15.841 11.191 1.00 93.50 90 HIS A C 1
ATOM 740 O O . HIS A 1 90 ? 8.956 14.713 10.771 1.00 93.50 90 HIS A O 1
ATOM 746 N N . CYS A 1 91 ? 9.527 16.053 12.476 1.00 95.31 91 CYS A N 1
ATOM 747 C CA . CYS A 1 91 ? 9.588 14.967 13.442 1.00 95.31 91 CYS A CA 1
ATOM 748 C C . CYS A 1 91 ? 8.176 14.559 13.873 1.00 95.31 91 CYS A C 1
ATOM 750 O O . CYS A 1 91 ? 7.466 15.283 14.576 1.00 95.31 91 CYS A O 1
ATOM 752 N N . LEU A 1 92 ? 7.773 13.346 13.488 1.00 94.62 92 LEU A N 1
ATOM 753 C CA . LEU A 1 92 ? 6.474 12.784 13.852 1.00 94.62 92 LEU A CA 1
ATOM 754 C C . LEU A 1 92 ? 6.258 12.761 15.371 1.00 94.62 92 LEU A C 1
ATOM 756 O O . LEU A 1 92 ? 5.184 13.132 15.838 1.00 94.62 92 LEU A O 1
ATOM 760 N N . TYR A 1 93 ? 7.268 12.365 16.150 1.00 94.62 93 TYR A N 1
ATOM 761 C CA . TYR A 1 93 ? 7.149 12.289 17.608 1.00 94.62 93 TYR A CA 1
ATOM 762 C C . TYR A 1 93 ? 6.942 13.673 18.243 1.00 94.62 93 TYR A C 1
ATOM 764 O O . TYR A 1 93 ? 6.065 13.844 19.095 1.00 94.62 93 TYR A O 1
ATOM 772 N N . THR A 1 94 ? 7.684 14.686 17.786 1.00 96.62 94 THR A N 1
ATOM 773 C CA . THR A 1 94 ? 7.530 16.076 18.241 1.00 96.62 94 THR A CA 1
ATOM 774 C C . THR A 1 94 ? 6.161 16.630 17.847 1.00 96.62 94 THR A C 1
ATOM 776 O O . THR A 1 94 ? 5.436 17.164 18.687 1.00 96.62 94 THR A O 1
ATOM 779 N N . SER A 1 95 ? 5.740 16.427 16.594 1.00 97.75 95 SER A N 1
ATOM 780 C CA . SER A 1 95 ? 4.408 16.821 16.123 1.00 97.75 95 SER A CA 1
ATOM 781 C C . SER A 1 95 ? 3.283 16.138 16.906 1.00 97.75 95 SER A C 1
ATOM 783 O O . SER A 1 95 ? 2.261 16.760 17.217 1.00 97.75 95 SER A O 1
ATOM 785 N N . TRP A 1 96 ? 3.452 14.856 17.232 1.00 97.44 96 TRP A N 1
ATOM 786 C CA . TRP A 1 96 ? 2.485 14.104 18.016 1.00 97.44 96 TRP A CA 1
ATOM 787 C C . TRP A 1 96 ? 2.365 14.662 19.432 1.00 97.44 96 TRP A C 1
ATOM 789 O O . TRP A 1 96 ? 1.285 15.097 19.830 1.00 97.44 96 TRP A O 1
ATOM 799 N N . SER A 1 97 ? 3.477 14.700 20.164 1.00 97.19 97 SER A N 1
ATOM 800 C CA . SER A 1 97 ? 3.519 15.072 21.581 1.00 97.19 97 SER A CA 1
ATOM 801 C C . SER A 1 97 ? 3.150 16.535 21.837 1.00 97.19 97 SER A C 1
ATOM 803 O O . SER A 1 97 ? 2.424 16.815 22.788 1.00 97.19 97 SER A O 1
ATOM 805 N N . LEU A 1 98 ? 3.585 17.465 20.978 1.00 97.62 98 LEU A N 1
ATOM 806 C CA . LEU A 1 98 ? 3.422 18.907 21.207 1.00 97.62 98 LEU A CA 1
ATOM 807 C C . LEU A 1 98 ? 2.205 19.533 20.520 1.00 97.62 98 LEU A C 1
ATOM 809 O O . LEU A 1 98 ? 1.897 20.701 20.778 1.00 97.62 98 LEU A O 1
ATOM 813 N N . ALA A 1 99 ? 1.537 18.821 19.607 1.00 98.00 99 ALA A N 1
ATOM 814 C CA . ALA A 1 99 ? 0.434 19.399 18.838 1.00 98.00 99 ALA A CA 1
ATOM 815 C C . ALA A 1 99 ? -0.763 18.469 18.676 1.00 98.00 99 ALA A C 1
ATOM 817 O O . ALA A 1 99 ? -1.867 18.833 19.081 1.00 98.00 99 ALA A O 1
ATOM 818 N N . MET A 1 100 ? -0.582 17.284 18.094 1.00 98.12 100 MET A N 1
ATOM 819 C CA . MET A 1 100 ? -1.723 16.418 17.787 1.00 98.12 100 MET A CA 1
ATOM 820 C C . MET A 1 100 ? -2.347 15.815 19.043 1.00 98.12 100 MET A C 1
ATOM 822 O O . MET A 1 100 ? -3.558 15.928 19.220 1.00 98.12 100 MET A O 1
ATOM 826 N N . ARG A 1 101 ? -1.537 15.220 19.927 1.00 97.75 101 ARG A N 1
ATOM 827 C CA . ARG A 1 101 ? -2.010 14.570 21.152 1.00 97.75 101 ARG A CA 1
ATOM 828 C C . ARG A 1 101 ? -2.697 15.557 22.100 1.00 97.75 101 ARG A C 1
ATOM 830 O O . ARG A 1 101 ? -3.808 15.247 22.508 1.00 97.75 101 ARG A O 1
ATOM 837 N N . PRO A 1 102 ? -2.163 16.767 22.378 1.00 98.25 102 PRO A N 1
ATOM 838 C CA . PRO A 1 102 ? -2.885 17.761 23.174 1.00 98.25 102 PRO A CA 1
ATOM 839 C C . PRO A 1 102 ? -4.248 18.142 22.578 1.00 98.25 102 PRO A C 1
ATOM 841 O O . PRO A 1 102 ? -5.242 18.209 23.296 1.00 98.25 102 PRO A O 1
ATOM 844 N N . ARG A 1 103 ? -4.327 18.334 21.251 1.00 97.44 103 ARG A N 1
ATOM 845 C CA . ARG A 1 103 ? -5.597 18.627 20.561 1.00 97.44 103 ARG A CA 1
ATOM 846 C C . ARG A 1 103 ? -6.580 17.459 20.636 1.00 97.44 103 ARG A C 1
ATOM 848 O O . ARG A 1 103 ? -7.782 17.692 20.712 1.00 97.44 103 ARG A O 1
ATOM 855 N N . LEU A 1 104 ? -6.077 16.228 20.609 1.00 97.06 104 LEU A N 1
ATOM 856 C CA . LEU A 1 104 ? -6.878 15.020 20.762 1.00 97.06 104 LEU A CA 1
ATOM 857 C C . LEU A 1 104 ? -7.391 14.878 22.201 1.00 97.06 104 LEU A C 1
ATOM 859 O O . LEU A 1 104 ? -8.588 14.694 22.375 1.00 97.06 104 LEU A O 1
ATOM 863 N N . SER A 1 105 ? -6.553 15.111 23.218 1.00 97.44 105 SER A N 1
ATOM 864 C CA . SER A 1 105 ? -6.956 15.147 24.636 1.00 97.44 105 SER A CA 1
ATOM 865 C C . SER A 1 105 ? -7.999 16.214 24.954 1.00 97.44 105 SER A C 1
ATOM 867 O O . SER A 1 105 ? -8.779 16.072 25.886 1.00 97.44 105 SER A O 1
ATOM 869 N N . MET A 1 106 ? -8.035 17.293 24.173 1.00 96.81 106 MET A N 1
ATOM 870 C CA . MET A 1 106 ? -9.069 18.321 24.277 1.00 96.81 106 MET A CA 1
ATOM 871 C C . MET A 1 106 ? -10.438 17.881 23.737 1.00 96.81 106 MET A C 1
ATOM 873 O O . MET A 1 106 ? -11.412 18.595 23.976 1.00 96.81 106 MET A O 1
ATOM 877 N N . ALA A 1 107 ? -10.505 16.797 22.961 1.00 96.94 107 ALA A N 1
ATOM 878 C CA . ALA A 1 107 ? -11.706 16.319 22.270 1.00 96.94 107 ALA A CA 1
ATOM 879 C C . ALA A 1 107 ? -12.087 14.874 22.635 1.00 96.94 107 ALA A C 1
ATOM 881 O O . ALA A 1 107 ? -13.168 14.416 22.278 1.00 96.94 107 ALA A O 1
ATOM 882 N N . ALA A 1 108 ? -11.187 14.132 23.276 1.00 97.62 108 ALA A N 1
ATOM 883 C CA . ALA A 1 108 ? -11.328 12.717 23.564 1.00 97.62 108 ALA A CA 1
ATOM 884 C C . ALA A 1 108 ? -10.539 12.341 24.824 1.00 97.62 108 ALA A C 1
ATOM 886 O O . ALA A 1 108 ? -9.454 12.870 25.070 1.00 97.62 108 ALA A O 1
ATOM 887 N N . ALA A 1 109 ? -11.050 11.382 25.589 1.00 97.75 109 ALA A N 1
ATOM 888 C CA . ALA A 1 109 ? -10.336 10.779 26.703 1.00 97.75 109 ALA A CA 1
ATOM 889 C C . ALA A 1 109 ? -9.368 9.707 26.183 1.00 97.75 109 ALA A C 1
ATOM 891 O O . ALA A 1 109 ? -9.761 8.805 25.441 1.00 97.75 109 ALA A O 1
ATOM 892 N N . HIS A 1 110 ? -8.095 9.796 26.566 1.00 98.06 110 HIS A N 1
ATOM 893 C CA . HIS A 1 110 ? -7.119 8.750 26.266 1.00 98.06 110 HIS A CA 1
ATOM 894 C C . HIS A 1 110 ? -7.408 7.517 27.122 1.00 98.06 110 HIS A C 1
ATOM 896 O O . HIS A 1 110 ? -7.468 7.626 28.345 1.00 98.06 110 HIS A O 1
ATOM 902 N N . ILE A 1 111 ? -7.540 6.354 26.491 1.00 97.94 111 ILE A N 1
ATOM 903 C CA . ILE A 1 111 ? -7.804 5.096 27.192 1.00 97.94 111 ILE A CA 1
ATOM 904 C C . ILE A 1 111 ? -6.492 4.359 27.426 1.00 97.94 111 ILE A C 1
ATOM 906 O O . ILE A 1 111 ? -6.114 4.098 28.564 1.00 97.94 111 ILE A O 1
ATOM 910 N N . VAL A 1 112 ? -5.792 4.002 26.347 1.00 97.94 112 VAL A N 1
ATOM 911 C CA . VAL A 1 112 ? -4.609 3.141 26.419 1.00 97.94 112 VAL A CA 1
ATOM 912 C C . VAL A 1 112 ? -3.754 3.261 25.160 1.00 97.94 112 VAL A C 1
ATOM 914 O O . VAL A 1 112 ? -4.270 3.472 24.061 1.00 97.94 112 VAL A O 1
ATOM 917 N N . VAL A 1 113 ? -2.447 3.058 25.332 1.00 97.44 113 VAL A N 1
ATOM 918 C CA . VAL A 1 113 ? -1.514 2.765 24.240 1.00 97.44 113 VAL A CA 1
ATOM 919 C C . VAL A 1 113 ? -1.225 1.269 24.262 1.00 97.44 113 VAL A C 1
ATOM 921 O O . VAL A 1 113 ? -0.744 0.752 25.267 1.00 97.44 113 VAL A O 1
ATOM 924 N N . ILE A 1 114 ? -1.506 0.578 23.161 1.00 94.94 114 ILE A N 1
ATOM 925 C CA . ILE A 1 114 ? -1.214 -0.843 22.985 1.00 94.94 114 ILE A CA 1
ATOM 926 C C . ILE A 1 114 ? 0.007 -0.965 22.059 1.00 94.94 114 ILE A C 1
ATOM 928 O O . ILE A 1 114 ? -0.114 -0.671 20.865 1.00 94.94 114 ILE A O 1
ATOM 932 N N . PRO A 1 115 ? 1.182 -1.374 22.570 1.00 92.19 115 PRO A N 1
ATOM 933 C CA . PRO A 1 115 ? 2.375 -1.572 21.751 1.00 92.19 115 PRO A CA 1
ATOM 934 C C . PRO A 1 115 ? 2.159 -2.581 20.615 1.00 92.19 115 PRO A C 1
ATOM 936 O O . PRO A 1 115 ? 1.356 -3.507 20.731 1.00 92.19 115 PRO A O 1
ATOM 939 N N . TRP A 1 116 ? 2.924 -2.457 19.527 1.00 84.50 116 TRP A N 1
ATOM 940 C CA . TRP A 1 116 ? 2.821 -3.375 18.379 1.00 84.50 116 TRP A CA 1
ATOM 941 C C . TRP A 1 116 ? 3.181 -4.833 18.676 1.00 84.50 116 TRP A C 1
ATOM 943 O O . TRP A 1 116 ? 2.841 -5.694 17.872 1.00 84.50 116 TRP A O 1
ATOM 953 N N . ASN A 1 117 ? 3.895 -5.091 19.772 1.00 83.25 117 ASN A N 1
ATOM 954 C CA . ASN A 1 117 ? 4.266 -6.422 20.259 1.00 83.25 117 ASN A CA 1
ATOM 955 C C . ASN A 1 117 ? 3.337 -6.923 21.382 1.00 83.25 117 ASN A C 1
ATOM 957 O O . ASN A 1 117 ? 3.674 -7.870 22.087 1.00 83.25 117 ASN A O 1
ATOM 961 N N . HIS A 1 118 ? 2.210 -6.248 21.620 1.00 91.19 118 HIS A N 1
ATOM 962 C CA . HIS A 1 118 ? 1.244 -6.673 22.622 1.00 91.19 118 HIS A CA 1
ATOM 963 C C . HIS A 1 118 ? 0.418 -7.859 22.105 1.00 91.19 118 HIS A C 1
ATOM 965 O O . HIS A 1 118 ? -0.084 -7.833 20.981 1.00 91.19 118 HIS A O 1
ATOM 971 N N . SER A 1 119 ? 0.163 -8.849 22.964 1.00 89.56 119 SER A N 1
ATOM 972 C CA . SER A 1 119 ? -0.562 -10.081 22.608 1.00 89.56 119 SER A CA 1
ATOM 973 C C . SER A 1 119 ? -1.964 -9.839 22.038 1.00 89.56 119 SER A C 1
ATOM 975 O O . SER A 1 119 ? -2.422 -10.592 21.186 1.00 89.56 119 SER A O 1
ATOM 977 N N . LEU A 1 120 ? -2.658 -8.777 22.459 1.00 89.44 120 LEU A N 1
ATOM 978 C CA . LEU A 1 120 ? -3.937 -8.356 21.858 1.00 89.44 120 LEU A CA 1
ATOM 979 C C . LEU A 1 120 ? -3.806 -7.950 20.385 1.00 89.44 120 LEU A C 1
ATOM 981 O O . LEU A 1 120 ? -4.690 -8.254 19.589 1.00 89.44 120 LEU A O 1
ATOM 985 N N . VAL A 1 121 ? -2.719 -7.267 20.020 1.00 86.38 121 VAL A N 1
ATOM 986 C CA . VAL A 1 121 ? -2.456 -6.904 18.623 1.00 86.38 121 VAL A CA 1
ATOM 987 C C . VAL A 1 121 ? -2.115 -8.159 17.844 1.00 86.38 121 VAL A C 1
ATOM 989 O O . VAL A 1 121 ? -2.698 -8.379 16.790 1.00 86.38 121 VAL A O 1
ATOM 992 N N . ASP A 1 122 ? -1.241 -9.006 18.386 1.00 78.00 122 ASP A N 1
ATOM 993 C CA . ASP A 1 122 ? -0.831 -10.241 17.722 1.00 78.00 122 ASP A CA 1
ATOM 994 C C . ASP A 1 122 ? -2.005 -11.206 17.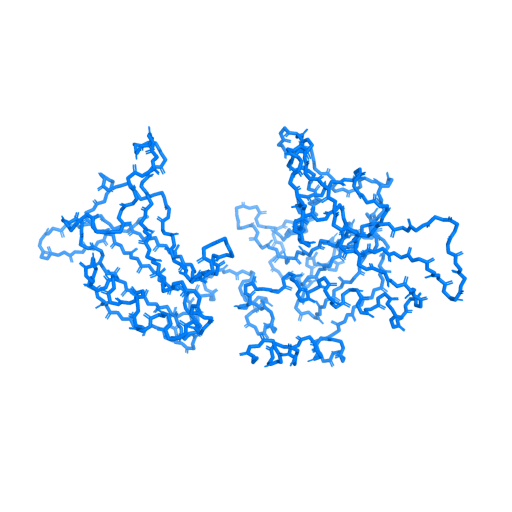542 1.00 78.00 122 ASP A C 1
ATOM 996 O O . ASP A 1 122 ? -2.207 -11.721 16.452 1.00 78.00 122 ASP A O 1
ATOM 1000 N N . SER A 1 123 ? -2.837 -11.412 18.564 1.00 78.81 123 SER A N 1
ATOM 1001 C CA . SER A 1 123 ? -4.022 -12.277 18.484 1.00 78.81 123 SER A CA 1
ATOM 1002 C C . SER A 1 123 ? -5.075 -11.732 17.524 1.00 78.81 123 SER A C 1
ATOM 1004 O O . SER A 1 123 ? -5.586 -12.491 16.702 1.00 78.81 123 SER A O 1
ATOM 1006 N N . ALA A 1 124 ? -5.360 -10.425 17.558 1.00 80.06 124 ALA A N 1
ATOM 1007 C CA . ALA A 1 124 ? -6.245 -9.800 16.581 1.00 80.06 124 ALA A CA 1
ATOM 1008 C C . ALA A 1 124 ? -5.677 -9.934 15.165 1.00 80.06 124 ALA A C 1
ATOM 1010 O O . ALA A 1 124 ? -6.419 -10.260 14.246 1.00 80.06 124 ALA A O 1
ATOM 1011 N N . TRP A 1 125 ? -4.365 -9.746 14.994 1.00 70.19 125 TRP A N 1
ATOM 1012 C CA . TRP A 1 125 ? -3.680 -9.901 13.716 1.00 70.19 125 TRP A CA 1
ATOM 1013 C C . TRP A 1 125 ? -3.730 -11.348 13.223 1.00 70.19 125 TRP A C 1
ATOM 1015 O O . TRP A 1 125 ? -4.080 -11.590 12.076 1.00 70.19 125 TRP A O 1
ATOM 1025 N N . LEU A 1 126 ? -3.474 -12.327 14.086 1.00 67.69 126 LEU A N 1
ATOM 1026 C CA . LEU A 1 126 ? -3.593 -13.754 13.778 1.00 67.69 126 LEU A CA 1
ATOM 1027 C C . LEU A 1 126 ? -5.037 -14.148 13.438 1.00 67.69 126 LEU A C 1
ATOM 1029 O O . LEU A 1 126 ? -5.254 -14.999 12.576 1.00 67.69 126 LEU A O 1
ATOM 1033 N N . ALA A 1 127 ? -6.024 -13.486 14.046 1.00 70.69 127 ALA A N 1
ATOM 1034 C CA . ALA A 1 127 ? -7.433 -13.656 13.712 1.00 70.69 127 ALA A CA 1
ATOM 1035 C C . ALA A 1 127 ? -7.817 -13.056 12.342 1.00 70.69 127 ALA A C 1
ATOM 1037 O O . ALA A 1 127 ? -8.857 -13.428 11.800 1.00 70.69 127 ALA A O 1
ATOM 1038 N N . LEU A 1 128 ? -6.983 -12.202 11.721 1.00 69.62 128 LEU A N 1
ATOM 1039 C CA . LEU A 1 128 ? -7.222 -11.646 10.371 1.00 69.62 128 LEU A CA 1
ATOM 1040 C C . LEU A 1 128 ? -7.058 -12.686 9.237 1.00 69.62 128 LEU A C 1
ATOM 1042 O O . LEU A 1 128 ? -7.117 -12.339 8.055 1.00 69.62 128 LEU A O 1
ATOM 1046 N N . GLY A 1 129 ? -6.884 -13.966 9.574 1.00 81.56 129 GLY A N 1
ATOM 1047 C CA . GLY A 1 129 ? -6.947 -15.086 8.639 1.00 81.56 129 GLY A CA 1
ATOM 1048 C C . GLY A 1 129 ? -5.642 -15.351 7.888 1.00 81.56 129 GLY A C 1
ATOM 1049 O O . GLY A 1 129 ? -4.557 -14.914 8.281 1.00 81.56 129 GLY A O 1
ATOM 1050 N N . ALA A 1 130 ? -5.747 -16.097 6.786 1.00 86.25 130 ALA A N 1
ATOM 1051 C CA . ALA A 1 130 ? -4.601 -16.639 6.053 1.00 86.25 130 ALA A CA 1
ATOM 1052 C C . ALA A 1 130 ? -3.574 -15.570 5.621 1.00 86.25 130 ALA A C 1
ATOM 1054 O O . ALA A 1 130 ? -2.367 -15.807 5.685 1.00 86.25 130 ALA A O 1
ATOM 1055 N N . GLN A 1 131 ? -4.030 -14.363 5.255 1.00 89.25 131 GLN A N 1
ATOM 1056 C CA . GLN A 1 131 ? -3.150 -13.256 4.861 1.00 89.25 131 GLN A CA 1
ATOM 1057 C C . GLN A 1 131 ? -2.247 -12.781 5.994 1.00 89.25 131 GLN A C 1
ATOM 1059 O O . GLN A 1 131 ? -1.041 -12.658 5.801 1.00 89.25 131 GLN A O 1
ATOM 1064 N N . ALA A 1 132 ? -2.795 -12.509 7.171 1.00 85.81 132 ALA A N 1
ATOM 1065 C CA . ALA A 1 132 ? -1.985 -11.999 8.264 1.00 85.81 132 ALA A CA 1
ATOM 1066 C C . ALA A 1 132 ? -0.940 -13.023 8.718 1.00 85.81 132 ALA A C 1
ATOM 1068 O O . ALA A 1 132 ? 0.225 -12.659 8.881 1.00 85.81 132 ALA A O 1
ATOM 1069 N N . LYS A 1 133 ? -1.325 -14.305 8.800 1.00 86.50 133 LYS A N 1
ATOM 1070 C CA . LYS A 1 133 ? -0.408 -15.413 9.101 1.00 86.50 133 LYS A CA 1
ATOM 1071 C C . LYS A 1 133 ? 0.743 -15.500 8.095 1.00 86.50 133 LYS A C 1
ATOM 1073 O O . LYS A 1 133 ? 1.887 -15.663 8.501 1.00 86.50 133 LYS A O 1
ATOM 1078 N N . ALA A 1 134 ? 0.457 -15.342 6.801 1.00 88.88 134 ALA A N 1
ATOM 1079 C CA . ALA A 1 134 ? 1.471 -15.432 5.752 1.00 88.88 134 ALA A CA 1
ATOM 1080 C C . ALA A 1 134 ? 2.494 -14.281 5.778 1.00 88.88 134 ALA A C 1
ATOM 1082 O O . ALA A 1 134 ? 3.633 -14.472 5.366 1.00 88.88 134 ALA A O 1
ATOM 1083 N N . TYR A 1 135 ? 2.107 -13.092 6.256 1.00 90.62 135 TYR A N 1
ATOM 1084 C CA . TYR A 1 135 ? 2.951 -11.891 6.193 1.00 90.62 135 TYR A CA 1
ATOM 1085 C C . TYR A 1 135 ? 3.475 -11.395 7.546 1.00 90.62 135 TYR A C 1
ATOM 1087 O O . TYR A 1 135 ? 4.202 -10.405 7.572 1.00 90.62 135 TYR A O 1
ATOM 1095 N N . MET A 1 136 ? 3.130 -12.042 8.662 1.00 85.25 136 MET A N 1
ATOM 1096 C CA . MET A 1 136 ? 3.423 -11.548 10.016 1.00 85.25 136 MET A CA 1
ATOM 1097 C C . MET A 1 136 ? 4.912 -11.256 10.266 1.00 85.25 136 MET A C 1
ATOM 1099 O O . MET A 1 136 ? 5.238 -10.272 10.925 1.00 85.25 136 MET A O 1
ATOM 1103 N N . SER A 1 137 ? 5.808 -12.075 9.716 1.00 86.81 137 SER A N 1
ATOM 1104 C CA . SER A 1 137 ? 7.264 -11.955 9.874 1.00 86.81 137 SER A CA 1
ATOM 1105 C C . SER A 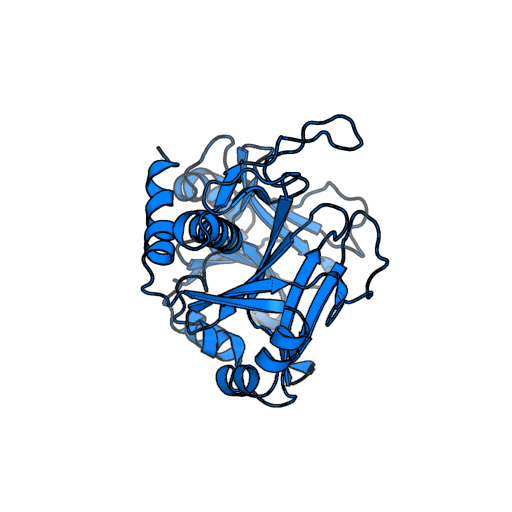1 137 ? 7.955 -11.210 8.728 1.00 86.81 137 SER A C 1
ATOM 1107 O O . SER A 1 137 ? 9.181 -11.157 8.678 1.00 86.81 137 SER A O 1
ATOM 1109 N N . MET A 1 138 ? 7.198 -10.646 7.784 1.00 92.19 138 MET A N 1
ATOM 1110 C CA . MET A 1 138 ? 7.777 -10.100 6.560 1.00 92.19 138 MET A CA 1
ATOM 1111 C C . MET A 1 138 ? 8.243 -8.645 6.733 1.00 92.19 138 MET A C 1
ATOM 1113 O O . MET A 1 138 ? 7.495 -7.850 7.320 1.00 92.19 138 MET A O 1
ATOM 1117 N N . PRO A 1 139 ? 9.408 -8.244 6.175 1.00 86.69 139 PRO A N 1
ATOM 1118 C CA . PRO A 1 139 ? 10.045 -6.949 6.464 1.00 86.69 139 PRO A CA 1
ATOM 1119 C C . PRO A 1 139 ? 9.184 -5.711 6.164 1.00 86.69 139 PRO A C 1
ATOM 1121 O O . PRO A 1 139 ? 9.288 -4.685 6.833 1.00 86.69 139 PRO A O 1
ATOM 1124 N N . PHE A 1 140 ? 8.295 -5.802 5.172 1.00 87.25 140 PHE A N 1
ATOM 1125 C CA . PHE A 1 140 ? 7.463 -4.685 4.707 1.00 87.25 140 PHE A CA 1
ATOM 1126 C C . PHE A 1 140 ? 6.004 -4.765 5.182 1.00 87.25 140 PHE A C 1
ATOM 1128 O O . PHE A 1 140 ? 5.160 -3.966 4.768 1.00 87.25 140 PHE A O 1
ATOM 1135 N N . SER A 1 141 ? 5.659 -5.744 6.027 1.00 85.25 141 SER A N 1
ATOM 1136 C CA . SER A 1 141 ? 4.267 -6.039 6.406 1.00 85.25 141 SER A CA 1
ATOM 1137 C C . SER A 1 141 ? 3.600 -4.883 7.154 1.00 85.25 141 SER A C 1
ATOM 1139 O O . SER A 1 141 ? 2.42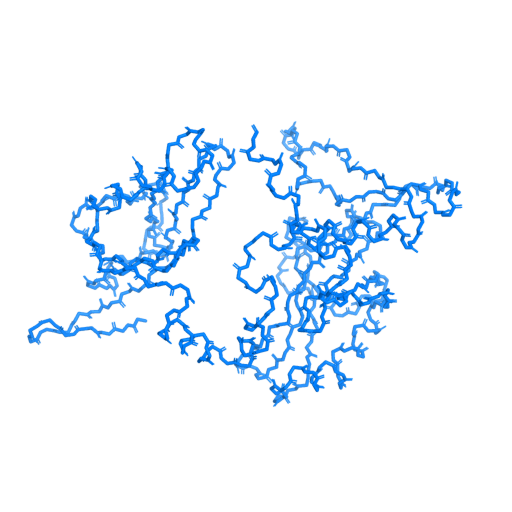8 -4.599 6.913 1.00 85.25 141 SER A O 1
ATOM 1141 N N . LYS A 1 142 ? 4.371 -4.170 7.983 1.00 79.38 142 LYS A N 1
ATOM 1142 C CA . LYS A 1 142 ? 3.916 -3.054 8.827 1.00 79.38 142 LYS A CA 1
ATOM 1143 C C . LYS A 1 142 ? 4.279 -1.669 8.265 1.00 79.38 142 LYS A C 1
ATOM 1145 O O . LYS A 1 142 ? 4.024 -0.659 8.914 1.00 79.38 142 LYS A O 1
ATOM 1150 N N . ARG A 1 143 ? 4.876 -1.606 7.067 1.00 80.12 143 ARG A N 1
ATOM 1151 C CA . ARG A 1 143 ? 5.394 -0.364 6.475 1.00 80.12 143 ARG A CA 1
ATOM 1152 C C . ARG A 1 143 ? 4.377 0.298 5.531 1.00 80.12 143 ARG A C 1
ATOM 1154 O O . ARG A 1 143 ? 4.002 -0.320 4.531 1.00 80.12 143 ARG A O 1
ATOM 1161 N N . PRO A 1 144 ? 3.941 1.545 5.791 1.00 75.44 144 PRO A N 1
ATOM 1162 C CA . PRO A 1 144 ? 2.987 2.253 4.927 1.00 75.44 144 PRO A CA 1
ATOM 1163 C C . PRO A 1 144 ? 3.608 2.771 3.620 1.00 75.44 144 PRO A C 1
ATOM 1165 O O . PRO A 1 144 ? 2.910 3.003 2.637 1.00 75.44 144 PRO A O 1
ATOM 1168 N N . ASP A 1 145 ? 4.923 2.946 3.602 1.00 79.50 145 ASP A N 1
ATOM 1169 C CA . ASP A 1 145 ? 5.735 3.505 2.519 1.00 79.50 145 ASP A CA 1
ATOM 1170 C C . ASP A 1 145 ? 6.366 2.440 1.612 1.00 79.50 145 ASP A C 1
ATOM 1172 O O . ASP A 1 145 ? 7.088 2.764 0.670 1.00 79.50 145 ASP A O 1
ATOM 1176 N N . ARG A 1 146 ? 6.051 1.161 1.847 1.00 89.69 146 ARG A N 1
ATOM 1177 C CA . ARG A 1 146 ? 6.630 0.021 1.122 1.00 89.69 146 ARG A CA 1
ATOM 1178 C C . ARG A 1 146 ? 6.542 0.127 -0.402 1.00 89.69 146 ARG A C 1
ATOM 1180 O O . ARG A 1 146 ? 7.439 -0.340 -1.088 1.00 89.69 146 ARG A O 1
ATOM 1187 N N . TRP A 1 147 ? 5.491 0.752 -0.936 1.00 89.81 147 TRP A N 1
ATOM 1188 C CA . TRP A 1 147 ? 5.300 0.890 -2.384 1.00 89.81 147 TRP A CA 1
ATOM 1189 C C . TRP A 1 147 ? 6.457 1.657 -3.039 1.00 89.81 147 TRP A C 1
ATOM 1191 O O . TRP A 1 147 ? 6.957 1.234 -4.077 1.00 89.81 147 TRP A O 1
ATOM 1201 N N . TRP A 1 148 ? 6.929 2.725 -2.390 1.00 88.88 148 TRP A N 1
ATOM 1202 C CA . TRP A 1 148 ? 8.037 3.540 -2.880 1.00 88.88 148 TRP A CA 1
ATOM 1203 C C . TRP A 1 148 ? 9.360 2.776 -2.792 1.00 88.88 148 TRP A C 1
ATOM 1205 O O . TRP A 1 148 ? 10.217 2.876 -3.670 1.00 88.88 148 TRP A O 1
ATOM 1215 N N . MET A 1 149 ? 9.516 1.963 -1.744 1.00 93.19 149 MET A N 1
ATOM 1216 C CA . MET A 1 149 ? 10.678 1.087 -1.597 1.00 93.19 149 MET A CA 1
ATOM 1217 C C . MET A 1 149 ? 10.720 0.042 -2.717 1.00 93.19 149 MET A C 1
ATOM 1219 O O . MET A 1 149 ? 11.777 -0.172 -3.302 1.00 93.19 149 MET A O 1
ATOM 1223 N N . PHE A 1 150 ? 9.579 -0.561 -3.060 1.00 96.25 150 PHE A N 1
ATOM 1224 C CA . PHE A 1 150 ? 9.475 -1.548 -4.135 1.00 96.25 150 PHE A CA 1
ATOM 1225 C C . PHE A 1 150 ? 9.808 -0.951 -5.504 1.00 96.25 150 PHE A C 1
ATOM 1227 O O . PHE A 1 150 ? 10.640 -1.512 -6.214 1.00 96.25 150 PHE A O 1
ATOM 1234 N N . GLU A 1 151 ? 9.238 0.209 -5.842 1.00 95.31 151 GLU A N 1
ATOM 1235 C CA . GLU A 1 151 ? 9.571 0.956 -7.066 1.00 95.31 151 GLU A CA 1
ATOM 1236 C C . GLU A 1 151 ? 11.078 1.228 -7.151 1.00 95.31 151 GLU A C 1
ATOM 1238 O O . GLU A 1 151 ? 11.729 0.943 -8.156 1.00 95.31 151 GLU A O 1
ATOM 1243 N N . ARG A 1 152 ? 11.673 1.710 -6.056 1.00 94.50 152 ARG A N 1
ATOM 1244 C CA . ARG A 1 152 ? 13.107 1.982 -5.999 1.00 94.50 152 ARG A CA 1
ATOM 1245 C C . ARG A 1 152 ? 13.958 0.723 -6.167 1.00 94.50 152 ARG A C 1
ATOM 1247 O O . ARG A 1 152 ? 14.983 0.800 -6.843 1.00 94.50 152 ARG A O 1
ATOM 1254 N N . ILE A 1 153 ? 13.570 -0.393 -5.550 1.00 96.69 153 ILE A N 1
ATOM 1255 C CA . ILE A 1 153 ? 14.263 -1.680 -5.688 1.00 96.69 153 ILE A CA 1
ATOM 1256 C C . ILE A 1 153 ? 14.208 -2.144 -7.144 1.00 96.69 153 ILE A C 1
ATOM 1258 O O . ILE A 1 153 ? 15.255 -2.452 -7.705 1.00 96.69 153 ILE A O 1
ATOM 1262 N N . ALA A 1 154 ? 13.031 -2.122 -7.778 1.00 97.44 154 ALA A N 1
ATOM 1263 C CA . ALA A 1 154 ? 12.876 -2.490 -9.187 1.00 97.44 154 ALA A CA 1
ATOM 1264 C C . ALA A 1 154 ? 13.726 -1.597 -10.104 1.00 97.44 154 ALA A C 1
ATOM 1266 O O . ALA A 1 154 ? 14.434 -2.082 -10.983 1.00 97.44 154 ALA A O 1
ATOM 1267 N N . ARG A 1 155 ? 13.750 -0.291 -9.833 1.00 95.94 155 ARG A N 1
ATOM 1268 C CA . ARG A 1 155 ? 14.581 0.664 -10.565 1.00 95.94 155 ARG A CA 1
ATOM 1269 C C . ARG A 1 155 ? 16.083 0.401 -10.400 1.00 95.94 155 ARG A C 1
ATOM 1271 O O . ARG A 1 155 ? 16.836 0.506 -11.361 1.00 95.94 155 ARG A O 1
ATOM 1278 N N . GLN A 1 156 ? 16.544 0.076 -9.190 1.00 96.31 156 GLN A N 1
ATOM 1279 C CA . GLN A 1 156 ? 17.946 -0.301 -8.957 1.00 96.31 156 GLN A CA 1
ATOM 1280 C C . GLN A 1 156 ? 18.289 -1.643 -9.610 1.00 96.31 156 GLN A C 1
ATOM 1282 O O . GLN A 1 156 ? 19.397 -1.803 -10.121 1.00 96.31 156 GLN A O 1
ATOM 1287 N N . TYR A 1 157 ? 17.338 -2.575 -9.628 1.00 97.19 157 TYR A N 1
ATOM 1288 C CA . TYR A 1 157 ? 17.478 -3.856 -10.301 1.00 97.19 157 TYR A CA 1
ATOM 1289 C C . TYR A 1 157 ? 17.684 -3.680 -11.813 1.00 97.19 157 TYR A C 1
ATOM 1291 O O . TYR A 1 157 ? 18.631 -4.241 -12.358 1.00 97.19 157 TYR A O 1
ATOM 1299 N N . ASP A 1 158 ? 16.879 -2.831 -12.464 1.00 96.12 158 ASP A N 1
ATOM 1300 C CA . ASP A 1 158 ? 17.017 -2.479 -13.888 1.00 96.12 158 ASP A CA 1
ATOM 1301 C C . ASP A 1 158 ? 18.440 -1.999 -14.237 1.00 96.12 158 ASP A C 1
ATOM 1303 O O . ASP A 1 158 ? 19.006 -2.402 -15.254 1.00 96.12 158 ASP A O 1
ATOM 1307 N N . VAL A 1 159 ? 19.042 -1.170 -13.377 1.00 94.62 159 VAL A N 1
ATOM 1308 C CA . VAL A 1 159 ? 20.407 -0.655 -13.579 1.00 94.62 159 VAL A CA 1
ATOM 1309 C C . VAL A 1 159 ? 21.454 -1.748 -13.394 1.00 94.62 159 VAL A C 1
ATOM 1311 O O . VAL A 1 159 ? 22.349 -1.895 -14.222 1.00 94.62 159 VAL A O 1
ATOM 1314 N N . GLN A 1 160 ? 21.362 -2.503 -12.297 1.00 94.38 160 GLN A N 1
ATOM 1315 C CA . GLN A 1 160 ? 22.417 -3.433 -11.890 1.00 94.38 160 GLN A CA 1
ATOM 1316 C C . GLN A 1 160 ? 22.406 -4.749 -12.671 1.00 94.38 160 GLN A C 1
ATOM 1318 O O . GLN A 1 160 ? 23.472 -5.274 -12.971 1.00 94.38 160 GLN A O 1
ATOM 1323 N N . HIS A 1 161 ? 21.224 -5.275 -12.998 1.00 91.69 161 HIS A N 1
ATOM 1324 C CA . HIS A 1 161 ? 21.074 -6.641 -13.517 1.00 91.69 161 HIS A CA 1
ATOM 1325 C C . HIS A 1 161 ? 20.620 -6.681 -14.974 1.00 91.69 161 HIS A C 1
ATOM 1327 O O . HIS A 1 161 ? 20.898 -7.649 -15.674 1.00 91.69 161 HIS A O 1
ATOM 1333 N N . ARG A 1 162 ? 19.945 -5.631 -15.456 1.00 90.56 162 ARG A N 1
ATOM 1334 C CA . ARG A 1 162 ? 19.495 -5.537 -16.857 1.00 90.56 162 ARG A CA 1
ATOM 1335 C C . ARG A 1 162 ? 20.309 -4.544 -17.682 1.00 90.56 162 ARG A C 1
ATOM 1337 O O . ARG A 1 162 ? 19.996 -4.317 -18.848 1.00 90.56 162 ARG A O 1
ATOM 1344 N N . SER A 1 163 ? 21.331 -3.946 -17.065 1.00 92.06 163 SER A N 1
ATOM 1345 C CA . SER A 1 163 ? 22.250 -2.990 -17.688 1.00 92.06 163 SER A CA 1
ATOM 1346 C C . SER A 1 163 ? 21.531 -1.842 -18.406 1.00 92.06 163 SER A C 1
ATOM 1348 O O . SER A 1 163 ? 22.008 -1.345 -19.432 1.00 92.06 163 SER A O 1
ATOM 1350 N N . PHE A 1 164 ? 20.378 -1.416 -17.875 1.00 93.81 164 PHE A N 1
ATOM 1351 C CA . PHE A 1 164 ? 19.702 -0.227 -18.369 1.00 93.81 164 PHE A CA 1
ATOM 1352 C C . PHE A 1 164 ? 20.354 1.033 -17.802 1.00 93.81 164 PHE A C 1
ATOM 1354 O O . PHE A 1 164 ? 20.607 1.134 -16.602 1.00 93.81 164 PHE A O 1
ATOM 1361 N N . GLN A 1 165 ? 20.536 2.051 -18.643 1.00 94.38 165 GLN A N 1
ATOM 1362 C CA . GLN A 1 165 ? 20.669 3.416 -18.137 1.00 94.38 165 GLN A CA 1
ATOM 1363 C C . GLN A 1 165 ? 19.278 4.010 -17.967 1.00 94.38 165 GLN A C 1
ATOM 1365 O O . GLN A 1 165 ? 18.466 3.992 -18.897 1.00 94.38 165 GLN A O 1
ATOM 1370 N N . ILE A 1 166 ? 19.013 4.550 -16.782 1.00 95.19 166 ILE A N 1
ATOM 1371 C CA . ILE A 1 166 ? 17.711 5.106 -16.431 1.00 95.19 166 ILE A CA 1
ATOM 1372 C C . ILE A 1 166 ? 17.793 6.615 -16.212 1.00 95.19 166 ILE A C 1
ATOM 1374 O O . ILE A 1 166 ? 18.801 7.136 -15.738 1.00 95.19 166 ILE A O 1
ATOM 1378 N N . ALA A 1 167 ? 16.702 7.307 -16.508 1.00 93.44 167 ALA A N 1
ATOM 1379 C CA . ALA A 1 167 ? 16.497 8.705 -16.164 1.00 93.44 167 ALA A CA 1
ATOM 1380 C C . ALA A 1 167 ? 15.217 8.858 -15.336 1.00 93.44 167 ALA A C 1
ATOM 1382 O O . ALA A 1 167 ? 14.288 8.051 -15.442 1.00 93.44 167 ALA A O 1
ATOM 1383 N N . LEU A 1 168 ? 15.166 9.903 -14.509 1.00 90.62 168 LEU A N 1
ATOM 1384 C CA . LEU A 1 168 ? 13.917 10.304 -13.869 1.00 90.62 168 LEU A CA 1
ATOM 1385 C C . LEU A 1 168 ? 12.972 10.902 -14.922 1.00 90.62 168 LEU A C 1
ATOM 1387 O O . LEU A 1 168 ? 13.444 11.576 -15.844 1.00 90.62 168 LEU A O 1
ATOM 1391 N N . PRO A 1 169 ? 11.653 10.686 -14.791 1.00 88.06 169 PRO A N 1
ATOM 1392 C CA . PRO A 1 169 ? 10.684 11.308 -15.678 1.00 88.06 169 PRO A CA 1
ATOM 1393 C C . PRO A 1 169 ? 10.792 12.833 -15.566 1.00 88.06 169 PRO A C 1
ATOM 1395 O O . PRO A 1 169 ? 10.931 13.382 -14.469 1.00 88.06 169 PRO A O 1
ATOM 1398 N N . GLN A 1 170 ? 10.708 13.531 -16.700 1.00 84.12 170 GLN A N 1
ATOM 1399 C CA . GLN A 1 170 ? 10.611 14.987 -16.674 1.00 84.12 170 GLN A CA 1
ATOM 1400 C C . GLN A 1 170 ? 9.275 15.393 -16.024 1.00 84.12 170 GLN A C 1
ATOM 1402 O O . GLN A 1 170 ? 8.242 14.795 -16.346 1.00 84.12 170 GLN A O 1
ATOM 1407 N N . PRO A 1 171 ? 9.257 16.386 -15.113 1.00 78.62 171 PRO A N 1
ATOM 1408 C CA . PRO A 1 171 ? 8.015 16.898 -14.547 1.00 78.62 171 PRO A CA 1
ATOM 1409 C C . PRO A 1 171 ? 7.102 17.402 -15.669 1.00 78.62 171 PRO A C 1
ATOM 1411 O O . PRO A 1 171 ? 7.399 18.393 -16.330 1.00 78.62 171 PRO A O 1
ATOM 1414 N N . GLY A 1 172 ? 6.002 16.692 -15.917 1.00 78.50 172 GLY A N 1
ATOM 1415 C CA . GLY A 1 172 ? 5.011 17.119 -16.901 1.00 78.50 172 GLY A CA 1
ATOM 1416 C C . GLY A 1 172 ? 4.173 18.293 -16.395 1.00 78.50 172 GLY A C 1
ATOM 1417 O O . GLY A 1 172 ? 4.237 18.677 -15.228 1.00 78.50 172 GLY A O 1
ATOM 1418 N N . VAL A 1 173 ? 3.310 18.822 -17.255 1.00 73.75 173 VAL A N 1
ATOM 1419 C CA . VAL A 1 173 ? 2.292 19.806 -16.871 1.00 73.75 173 VAL A CA 1
ATOM 1420 C C . VAL A 1 173 ? 0.944 19.083 -16.725 1.00 73.75 173 VAL A C 1
ATOM 1422 O O . VAL A 1 173 ? 0.618 18.158 -17.473 1.00 73.75 173 VAL A O 1
ATOM 1425 N N . CYS A 1 174 ? 0.173 19.407 -15.692 1.00 67.56 174 CYS A N 1
ATOM 1426 C CA . CYS A 1 174 ? -1.203 18.942 -15.526 1.00 67.56 174 CYS A CA 1
ATOM 1427 C C . CYS A 1 174 ? -2.114 19.618 -16.567 1.00 67.56 174 CYS A C 1
ATOM 1429 O O . CYS A 1 174 ? -1.771 20.663 -17.109 1.00 67.56 174 CYS A O 1
ATOM 1431 N N . ILE A 1 175 ? -3.311 19.069 -16.809 1.00 63.16 175 ILE A N 1
ATOM 1432 C CA . ILE A 1 175 ? -4.291 19.648 -17.760 1.00 63.16 175 ILE A CA 1
ATOM 1433 C C . ILE A 1 175 ? -4.651 21.105 -17.399 1.00 63.16 175 ILE A C 1
ATOM 1435 O O . ILE A 1 175 ? -4.996 21.897 -18.266 1.00 63.16 175 ILE A O 1
ATOM 1439 N N . ASN A 1 176 ? -4.532 21.480 -16.124 1.00 68.00 176 ASN A N 1
ATOM 1440 C CA . ASN A 1 176 ? -4.763 22.837 -15.624 1.00 68.00 176 ASN A CA 1
ATOM 1441 C C . ASN A 1 176 ? -3.517 23.756 -15.681 1.00 68.00 176 ASN A C 1
ATOM 1443 O O . ASN A 1 176 ? -3.536 24.816 -15.064 1.00 68.00 176 ASN A O 1
ATOM 1447 N N . GLY A 1 177 ? -2.422 23.352 -16.334 1.00 75.25 177 GLY A N 1
ATOM 1448 C CA . GLY A 1 177 ? -1.199 24.158 -16.444 1.00 75.25 177 GLY A CA 1
ATOM 1449 C C . GLY A 1 177 ? -0.243 24.075 -15.243 1.00 75.25 177 GLY A C 1
ATOM 1450 O O . GLY A 1 177 ? 0.850 24.632 -15.300 1.00 75.25 177 GLY A O 1
ATOM 1451 N N . SER A 1 178 ? -0.599 23.372 -14.160 1.00 76.19 178 SER A N 1
ATOM 1452 C CA . SER A 1 178 ? 0.281 23.240 -12.986 1.00 76.19 178 SER A CA 1
ATOM 1453 C C . SER A 1 178 ? 1.357 22.169 -13.188 1.00 76.19 178 SER A C 1
ATOM 1455 O O . SER A 1 178 ? 1.055 21.097 -13.711 1.00 76.19 178 SER A O 1
ATOM 1457 N N . ALA A 1 179 ? 2.583 22.391 -12.709 1.00 73.94 179 ALA A N 1
ATOM 1458 C CA . ALA A 1 179 ? 3.625 21.361 -12.722 1.00 73.94 179 ALA A CA 1
ATOM 1459 C C . ALA A 1 179 ? 3.161 20.086 -11.987 1.00 73.94 179 ALA A C 1
ATOM 1461 O O . ALA A 1 179 ? 2.647 20.144 -10.867 1.00 73.94 179 ALA A O 1
ATOM 1462 N N . ARG A 1 180 ? 3.335 18.923 -12.619 1.00 74.88 180 ARG A N 1
ATOM 1463 C CA . ARG A 1 180 ? 3.150 17.611 -11.993 1.00 74.88 180 ARG A CA 1
ATOM 1464 C C . ARG A 1 180 ? 4.271 17.407 -10.980 1.00 74.88 180 ARG A C 1
ATOM 1466 O O . ARG A 1 180 ? 5.448 17.527 -11.310 1.00 74.88 180 ARG A O 1
ATOM 1473 N N . GLY A 1 181 ? 3.915 17.064 -9.745 1.00 68.19 181 GLY A N 1
ATOM 1474 C CA . GLY A 1 181 ? 4.893 16.562 -8.784 1.00 68.19 181 GLY A CA 1
ATOM 1475 C C . GLY A 1 181 ? 5.533 15.260 -9.282 1.00 68.19 181 GLY A C 1
ATOM 1476 O O . GLY A 1 181 ? 4.944 14.550 -10.097 1.00 68.19 181 GLY A O 1
ATOM 1477 N N . LEU A 1 182 ? 6.706 14.910 -8.747 1.00 66.62 182 LEU A N 1
ATOM 1478 C CA . LEU A 1 182 ? 7.466 13.704 -9.123 1.00 66.62 182 LEU A CA 1
ATOM 1479 C C . LEU A 1 182 ? 6.624 12.411 -9.125 1.00 66.62 182 LEU A C 1
ATOM 1481 O O . LEU A 1 182 ? 6.800 11.577 -9.997 1.00 66.62 182 LEU A O 1
ATOM 1485 N N . HIS A 1 183 ? 5.657 12.274 -8.212 1.00 66.44 183 HIS A N 1
ATOM 1486 C CA . HIS A 1 183 ? 4.765 11.100 -8.122 1.00 66.44 183 HIS A CA 1
ATOM 1487 C C . HIS A 1 183 ? 3.514 11.177 -9.011 1.00 66.44 183 HIS A C 1
ATOM 1489 O O . HIS A 1 183 ? 2.608 10.361 -8.891 1.00 66.44 183 HIS A O 1
ATOM 1495 N N . THR A 1 184 ? 3.412 12.217 -9.833 1.00 71.56 184 THR A N 1
ATOM 1496 C CA . THR A 1 184 ? 2.326 12.406 -10.807 1.00 71.56 184 THR A CA 1
ATOM 1497 C C . THR A 1 184 ? 2.849 12.408 -12.241 1.00 71.56 184 THR A C 1
ATOM 1499 O O . THR A 1 184 ? 2.107 12.753 -13.166 1.00 71.56 184 THR A O 1
ATOM 1502 N N . GLY A 1 185 ? 4.125 12.039 -12.421 1.00 77.19 185 GLY A N 1
ATOM 1503 C CA . GLY A 1 185 ? 4.721 11.780 -13.725 1.00 77.19 185 GLY A CA 1
ATOM 1504 C C . GLY A 1 185 ? 3.909 10.756 -14.520 1.00 77.19 185 GLY A C 1
ATOM 1505 O O . GLY A 1 185 ? 3.097 10.019 -13.967 1.00 77.19 185 GLY A O 1
ATOM 1506 N N . ALA A 1 186 ? 4.089 10.754 -15.840 1.00 84.94 186 ALA A N 1
ATOM 1507 C CA . ALA A 1 186 ? 3.432 9.779 -16.716 1.00 84.94 186 ALA A CA 1
ATOM 1508 C C . ALA A 1 186 ? 3.973 8.346 -16.521 1.00 84.94 186 ALA A C 1
ATOM 1510 O O . ALA A 1 186 ? 3.323 7.387 -16.914 1.00 84.94 186 ALA A O 1
ATOM 1511 N N . CYS A 1 187 ? 5.160 8.223 -15.925 1.00 91.81 187 CYS A N 1
ATOM 1512 C CA . CYS A 1 187 ? 5.843 6.973 -15.616 1.00 91.81 187 CYS A CA 1
ATOM 1513 C C . CYS A 1 187 ? 6.759 7.175 -14.398 1.00 91.81 187 CYS A C 1
ATOM 1515 O O . CYS A 1 187 ? 6.990 8.319 -13.989 1.00 91.81 187 CYS A O 1
ATOM 1517 N N . ASP A 1 188 ? 7.304 6.087 -13.858 1.00 93.06 188 ASP A N 1
ATOM 1518 C CA . ASP A 1 188 ? 8.164 6.095 -12.670 1.00 93.06 188 ASP A CA 1
ATOM 1519 C C . ASP A 1 188 ? 9.653 6.289 -13.022 1.00 93.06 188 ASP A C 1
ATOM 1521 O O . ASP A 1 188 ? 10.393 6.972 -12.306 1.00 93.06 188 ASP A O 1
ATOM 1525 N N . TRP A 1 189 ? 10.112 5.729 -14.148 1.00 95.88 189 TRP A N 1
ATOM 1526 C CA . TRP A 1 189 ? 11.430 6.006 -14.740 1.00 95.88 189 TRP A CA 1
ATOM 1527 C C . TRP A 1 189 ? 11.437 5.794 -16.256 1.00 95.88 189 TRP A C 1
ATOM 1529 O O . TRP A 1 189 ? 10.495 5.259 -16.834 1.00 95.88 189 TRP A O 1
ATOM 1539 N N . VAL A 1 190 ? 12.514 6.224 -16.914 1.00 96.38 190 VAL A N 1
ATOM 1540 C CA . VAL A 1 190 ? 12.711 6.061 -18.360 1.00 96.38 190 VAL A CA 1
ATOM 1541 C C . VAL A 1 190 ? 13.976 5.250 -18.620 1.00 96.38 190 VAL A C 1
ATOM 1543 O O . VAL A 1 190 ? 15.041 5.625 -18.135 1.00 96.38 190 VAL A O 1
ATOM 1546 N N . ARG A 1 191 ? 13.886 4.169 -19.402 1.00 97.25 191 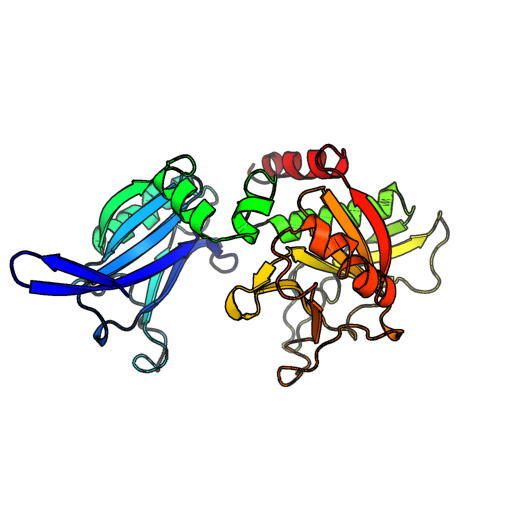ARG A N 1
ATOM 1547 C CA . ARG A 1 191 ? 15.037 3.409 -19.922 1.00 97.25 191 ARG A CA 1
ATOM 1548 C C . ARG A 1 191 ? 15.563 4.104 -21.176 1.00 97.25 191 ARG A C 1
ATOM 1550 O O . ARG A 1 191 ? 14.805 4.332 -22.114 1.00 97.25 191 ARG A O 1
ATOM 1557 N N . THR A 1 192 ? 16.845 4.457 -21.198 1.00 94.81 192 THR A N 1
ATOM 1558 C CA . THR A 1 192 ? 17.467 5.213 -22.306 1.00 94.81 192 THR A CA 1
ATOM 1559 C C . THR A 1 192 ? 18.522 4.418 -23.065 1.00 94.81 192 THR A C 1
ATOM 1561 O O . THR A 1 192 ? 18.717 4.649 -24.255 1.00 94.81 192 THR A O 1
ATOM 1564 N N . HIS A 1 193 ? 19.186 3.474 -22.398 1.00 93.38 193 HIS A N 1
ATOM 1565 C CA . HIS A 1 193 ? 20.187 2.593 -22.998 1.00 93.38 193 HIS A CA 1
ATOM 1566 C C . HIS A 1 193 ? 20.000 1.180 -22.468 1.00 93.38 193 HIS A C 1
ATOM 1568 O O . HIS A 1 193 ? 19.628 1.041 -21.308 1.00 93.38 193 HIS A O 1
ATOM 1574 N N . MET A 1 194 ? 20.321 0.167 -23.266 1.00 92.69 194 MET A N 1
ATOM 1575 C CA . MET A 1 194 ? 20.382 -1.239 -22.867 1.00 92.69 194 MET A CA 1
ATOM 1576 C C . MET A 1 194 ? 21.740 -1.802 -23.278 1.00 92.69 194 MET A C 1
ATOM 1578 O O . MET A 1 194 ? 22.133 -1.664 -24.433 1.00 92.69 194 MET A O 1
ATOM 1582 N N . ASN A 1 195 ? 22.477 -2.407 -22.342 1.00 91.56 195 ASN A N 1
ATOM 1583 C CA . ASN A 1 195 ? 23.823 -2.944 -22.596 1.00 91.56 195 ASN A CA 1
ATOM 1584 C C . ASN A 1 195 ? 24.783 -1.902 -23.211 1.00 91.56 195 ASN A C 1
ATOM 1586 O O . ASN A 1 195 ? 25.555 -2.201 -24.117 1.00 91.56 195 ASN A O 1
ATOM 1590 N N . GLY A 1 196 ? 24.690 -0.646 -22.758 1.00 87.88 196 GLY A N 1
ATOM 1591 C CA . GLY A 1 196 ? 25.484 0.473 -23.283 1.00 87.88 196 GLY A CA 1
ATOM 1592 C C . GLY A 1 196 ? 25.020 1.026 -24.638 1.00 87.88 196 GLY A C 1
ATOM 1593 O O . GLY A 1 196 ? 25.501 2.077 -25.052 1.00 87.88 196 GLY A O 1
ATOM 1594 N N . ILE A 1 197 ? 24.056 0.385 -25.303 1.00 89.00 197 ILE A N 1
ATOM 1595 C CA . ILE A 1 197 ? 23.502 0.838 -26.582 1.00 89.00 197 ILE A CA 1
ATOM 1596 C C . ILE A 1 197 ? 22.315 1.757 -26.311 1.00 89.00 197 ILE A C 1
ATOM 1598 O O . ILE A 1 197 ? 21.376 1.380 -25.608 1.00 89.00 197 ILE A O 1
ATOM 1602 N N . LYS A 1 198 ? 22.348 2.971 -26.868 1.00 92.69 198 LYS A N 1
ATOM 1603 C CA . LYS A 1 198 ? 21.232 3.920 -26.784 1.00 92.69 198 LYS A CA 1
ATOM 1604 C C . LYS A 1 198 ? 20.018 3.354 -27.515 1.00 92.69 198 LYS A C 1
ATOM 1606 O O . LYS A 1 198 ? 20.130 2.944 -28.666 1.00 92.69 198 LYS A O 1
ATOM 1611 N N . LEU A 1 199 ? 18.867 3.350 -26.851 1.00 92.62 199 LEU A N 1
ATOM 1612 C CA . LEU A 1 199 ? 17.609 2.948 -27.471 1.00 92.62 199 LEU A CA 1
ATOM 1613 C C . LEU A 1 199 ? 17.187 3.997 -28.507 1.00 92.62 199 LEU A C 1
ATOM 1615 O O . LEU A 1 199 ? 17.349 5.197 -28.270 1.00 92.62 199 LEU A O 1
ATOM 1619 N N . GLU A 1 200 ? 16.620 3.549 -29.630 1.00 94.56 200 GLU A N 1
ATOM 1620 C CA . GLU A 1 200 ? 16.079 4.442 -30.669 1.00 94.56 200 GLU A CA 1
ATOM 1621 C C . GLU A 1 200 ? 15.042 5.410 -30.087 1.00 94.56 200 GLU A C 1
ATOM 1623 O O . GLU A 1 200 ? 15.049 6.604 -30.389 1.00 94.56 200 GLU A O 1
ATOM 1628 N N . SER A 1 201 ? 14.203 4.905 -29.181 1.00 94.12 201 SER A N 1
ATOM 1629 C CA . SER A 1 201 ? 13.265 5.681 -28.381 1.00 94.12 201 SER A CA 1
ATOM 1630 C C . SER A 1 201 ? 13.425 5.345 -26.890 1.00 94.12 201 SER A C 1
ATOM 1632 O O . SER A 1 201 ? 13.495 4.168 -26.518 1.00 94.12 201 SER A O 1
ATOM 1634 N N . PRO A 1 202 ? 13.497 6.355 -25.999 1.00 95.12 202 PRO A N 1
ATOM 1635 C CA . PRO A 1 202 ? 13.441 6.108 -24.565 1.00 95.12 202 PRO A CA 1
ATOM 1636 C C . PRO A 1 202 ? 12.121 5.427 -24.192 1.00 95.12 202 PRO A C 1
ATOM 1638 O O . PRO A 1 202 ? 11.058 5.891 -24.601 1.00 95.12 202 PRO A O 1
ATOM 1641 N N . ARG A 1 203 ? 12.180 4.359 -23.392 1.00 96.44 203 ARG A N 1
ATOM 1642 C CA . ARG A 1 203 ? 10.986 3.624 -22.947 1.00 96.44 203 ARG A CA 1
ATOM 1643 C C . ARG A 1 203 ? 10.561 4.089 -21.563 1.00 96.44 203 ARG A C 1
ATOM 1645 O O . ARG A 1 203 ? 11.349 4.032 -20.618 1.00 96.44 203 ARG A O 1
ATOM 1652 N N . ARG A 1 204 ? 9.322 4.549 -21.436 1.00 95.88 204 ARG A N 1
ATOM 1653 C CA . ARG A 1 204 ? 8.683 4.953 -20.179 1.00 95.88 204 ARG A CA 1
ATOM 1654 C C . ARG A 1 204 ? 8.249 3.709 -19.414 1.00 95.88 204 ARG A C 1
ATOM 1656 O O . ARG A 1 204 ? 7.532 2.876 -19.966 1.00 95.88 204 ARG A O 1
ATOM 1663 N N . VAL A 1 205 ? 8.645 3.600 -18.154 1.00 96.62 205 VAL A N 1
ATOM 1664 C CA . VAL A 1 205 ? 8.366 2.433 -17.313 1.00 96.62 205 VAL A CA 1
ATOM 1665 C C . VAL A 1 205 ? 7.453 2.821 -16.161 1.00 96.62 205 VAL A C 1
ATOM 1667 O O . VAL A 1 205 ? 7.771 3.720 -15.385 1.00 96.62 205 VAL A O 1
ATOM 1670 N N . GLU A 1 206 ? 6.335 2.119 -16.037 1.00 96.25 206 GLU A N 1
ATOM 1671 C CA . GLU A 1 206 ? 5.463 2.156 -14.863 1.00 96.25 206 GLU A CA 1
ATOM 1672 C C . GLU A 1 206 ? 5.734 0.923 -13.998 1.00 96.25 206 GLU A C 1
ATOM 1674 O O . GLU A 1 206 ? 5.823 -0.194 -14.507 1.00 96.25 206 GLU A O 1
ATOM 1679 N N . ALA A 1 207 ? 5.809 1.094 -12.683 1.00 97.06 207 ALA A N 1
ATOM 1680 C CA . ALA A 1 207 ? 5.924 0.015 -11.721 1.00 97.06 207 ALA A CA 1
ATOM 1681 C C . ALA A 1 207 ? 4.698 -0.044 -10.817 1.00 97.06 207 ALA A C 1
ATOM 1683 O O . ALA A 1 207 ? 4.384 0.875 -10.061 1.00 97.06 207 ALA A O 1
ATOM 1684 N N . LYS A 1 208 ? 4.021 -1.192 -10.815 1.00 96.81 208 LYS A N 1
ATOM 1685 C CA . LYS A 1 208 ? 2.950 -1.461 -9.856 1.00 96.81 208 LYS A CA 1
ATOM 1686 C C . LYS A 1 208 ? 3.358 -2.570 -8.922 1.00 96.81 208 LYS A C 1
ATOM 1688 O O . LYS A 1 208 ? 3.737 -3.654 -9.346 1.00 96.81 208 LYS A O 1
ATOM 1693 N N . SER A 1 209 ? 3.188 -2.320 -7.633 1.00 97.06 209 SER A N 1
ATOM 1694 C CA . SER A 1 209 ? 3.353 -3.346 -6.618 1.00 97.06 209 SER A CA 1
ATOM 1695 C C . SER A 1 209 ? 2.015 -3.814 -6.069 1.00 97.06 209 SER A C 1
ATOM 1697 O O . SER A 1 209 ? 1.042 -3.060 -6.000 1.00 97.06 209 SER A O 1
ATOM 1699 N N . THR A 1 210 ? 1.961 -5.077 -5.666 1.00 96.31 210 THR A N 1
ATOM 1700 C CA . THR A 1 210 ? 0.822 -5.624 -4.936 1.00 96.31 210 THR A CA 1
ATOM 1701 C C . THR A 1 210 ? 1.283 -6.648 -3.909 1.00 96.31 210 THR A C 1
ATOM 1703 O O . THR A 1 210 ? 2.361 -7.227 -4.012 1.00 96.31 210 THR A O 1
ATOM 1706 N N . GLN A 1 211 ? 0.440 -6.871 -2.910 1.00 95.62 211 GLN A N 1
ATOM 1707 C CA . GLN A 1 211 ? 0.573 -7.949 -1.939 1.00 95.62 211 GLN A CA 1
ATOM 1708 C C . GLN A 1 211 ? -0.530 -8.967 -2.223 1.00 95.62 211 GLN A C 1
ATOM 1710 O O . GLN A 1 211 ? -1.652 -8.573 -2.556 1.00 95.62 211 GLN A O 1
ATOM 1715 N N . LEU A 1 212 ? -0.258 -10.260 -2.042 1.00 95.69 212 LEU A N 1
ATOM 1716 C CA . LEU A 1 212 ? -1.322 -11.254 -2.103 1.00 95.69 212 LEU A CA 1
ATOM 1717 C C . LEU A 1 212 ? -2.328 -11.004 -0.984 1.00 95.69 212 LEU A C 1
ATOM 1719 O O . LEU A 1 212 ? -1.974 -10.914 0.194 1.00 95.69 212 LEU A O 1
ATOM 1723 N N . SER A 1 213 ? -3.595 -10.892 -1.375 1.00 94.75 213 SER A N 1
ATOM 1724 C CA . SER A 1 213 ? -4.692 -10.659 -0.445 1.00 94.75 213 SER A CA 1
ATOM 1725 C C . SER A 1 213 ? -5.618 -11.860 -0.364 1.00 94.75 213 SER A C 1
ATOM 1727 O O . SER A 1 213 ? -6.070 -12.363 -1.394 1.00 94.75 213 SER A O 1
ATOM 1729 N N . TRP A 1 214 ? -5.910 -12.324 0.851 1.00 94.81 214 TRP A N 1
ATOM 1730 C CA . TRP A 1 214 ? -6.905 -13.372 1.058 1.00 94.81 214 TRP A CA 1
ATOM 1731 C C . TRP A 1 214 ? -8.295 -12.740 1.062 1.00 94.81 214 TRP A C 1
ATOM 1733 O O . TRP A 1 214 ? -8.604 -11.886 1.894 1.00 94.81 214 TRP A O 1
ATOM 1743 N N . LYS A 1 215 ? -9.150 -13.130 0.116 1.00 93.88 215 LYS A N 1
ATOM 1744 C CA . LYS A 1 215 ? -10.544 -12.678 0.059 1.00 93.88 215 LYS A CA 1
ATOM 1745 C C . LYS A 1 215 ? -11.425 -13.696 0.761 1.00 93.88 215 LYS A C 1
ATOM 1747 O O . LYS A 1 215 ? -11.822 -14.672 0.135 1.00 93.88 215 LYS A O 1
ATOM 1752 N N . LEU A 1 216 ? -11.743 -13.438 2.032 1.00 89.88 216 LEU A N 1
ATOM 1753 C CA . LEU A 1 216 ? -12.503 -14.353 2.892 1.00 89.88 216 LEU A CA 1
ATOM 1754 C C . LEU A 1 216 ? -13.843 -14.778 2.271 1.00 89.88 216 LEU A C 1
ATOM 1756 O O . LEU A 1 216 ? -14.126 -15.968 2.196 1.00 89.88 216 LEU A O 1
ATOM 1760 N N . GLU A 1 217 ? -14.614 -13.824 1.745 1.00 90.94 217 GLU A N 1
ATOM 1761 C CA . GLU A 1 217 ? -15.922 -14.071 1.108 1.00 90.94 217 GLU A CA 1
ATOM 1762 C C . GLU A 1 217 ? -15.840 -15.052 -0.068 1.00 90.94 217 GLU A C 1
ATOM 1764 O O . GLU A 1 217 ? -16.744 -15.848 -0.297 1.00 90.94 217 GLU A O 1
ATOM 1769 N N . ARG A 1 218 ? -14.735 -15.001 -0.816 1.00 93.19 218 ARG A N 1
ATOM 1770 C CA . ARG A 1 218 ? -14.497 -15.820 -2.011 1.00 93.19 218 ARG A CA 1
ATOM 1771 C C . ARG A 1 218 ? -13.528 -16.969 -1.752 1.00 93.19 218 ARG A C 1
ATOM 1773 O O . ARG A 1 218 ? -13.146 -17.637 -2.707 1.00 93.19 218 ARG A O 1
ATOM 1780 N N . LYS A 1 219 ? -13.063 -17.115 -0.507 1.00 95.12 219 LYS A N 1
ATOM 1781 C CA . LYS A 1 219 ? -12.001 -18.028 -0.069 1.00 95.12 219 LYS A CA 1
ATOM 1782 C C . LYS A 1 219 ? -10.892 -18.179 -1.117 1.00 95.12 219 LYS A C 1
ATOM 1784 O O . LYS A 1 219 ? -10.632 -19.277 -1.601 1.00 95.12 219 LYS A O 1
ATOM 1789 N N . VAL A 1 220 ? -10.297 -17.070 -1.561 1.00 97.19 220 VAL A N 1
ATOM 1790 C CA . VAL A 1 220 ? -9.294 -17.094 -2.639 1.00 97.19 220 VAL A CA 1
ATOM 1791 C C . VAL A 1 220 ? -8.213 -16.040 -2.438 1.00 97.19 220 VAL A C 1
ATOM 1793 O O . VAL A 1 220 ? -8.498 -14.910 -2.036 1.00 97.19 220 VAL A O 1
ATOM 1796 N N . TRP A 1 221 ? -6.972 -16.390 -2.775 1.00 97.75 221 TRP A N 1
ATOM 1797 C CA . TRP A 1 221 ? -5.868 -15.439 -2.875 1.00 97.75 221 TRP A CA 1
ATOM 1798 C C . TRP A 1 221 ? -5.961 -14.607 -4.150 1.00 97.75 221 TRP A C 1
ATOM 1800 O O . TRP A 1 221 ? -6.231 -15.130 -5.235 1.00 97.75 221 TRP A O 1
ATOM 1810 N N . VAL A 1 222 ? -5.725 -13.303 -4.031 1.00 97.75 222 VAL A N 1
ATOM 1811 C CA . VAL A 1 222 ? -5.844 -12.350 -5.135 1.00 97.75 222 VAL A CA 1
ATOM 1812 C C . VAL A 1 222 ? -4.623 -11.442 -5.198 1.00 97.75 222 VAL A C 1
ATOM 1814 O O . VAL A 1 222 ? -4.308 -10.760 -4.220 1.00 97.75 222 VAL A O 1
ATOM 1817 N N . LEU A 1 223 ? -3.997 -11.394 -6.375 1.00 97.62 223 LEU A N 1
ATOM 1818 C CA . LEU A 1 223 ? -3.134 -10.296 -6.807 1.00 97.62 223 LEU A CA 1
ATOM 1819 C C . LEU A 1 223 ? -4.016 -9.225 -7.441 1.00 97.62 223 LEU A C 1
ATOM 1821 O O . LEU A 1 223 ? -4.807 -9.533 -8.336 1.00 97.62 223 LEU A O 1
ATOM 1825 N N . HIS A 1 224 ? -3.891 -7.983 -6.985 1.00 97.00 224 HIS A N 1
ATOM 1826 C CA . HIS A 1 224 ? -4.619 -6.861 -7.563 1.00 97.00 224 HIS A CA 1
ATOM 1827 C C . HIS A 1 224 ? -3.682 -5.672 -7.734 1.00 97.00 224 HIS A C 1
ATOM 1829 O O . HIS A 1 224 ? -3.306 -5.019 -6.761 1.00 97.00 224 HIS A O 1
ATOM 1835 N N . PHE A 1 225 ? -3.324 -5.398 -8.981 1.00 96.00 225 PHE A N 1
ATOM 1836 C CA . PHE A 1 225 ? -2.653 -4.170 -9.376 1.00 96.00 225 PHE A CA 1
ATOM 1837 C C . PHE A 1 225 ? -3.716 -3.194 -9.865 1.00 96.00 225 PHE A C 1
ATOM 1839 O O . PHE A 1 225 ? -4.598 -3.582 -10.628 1.00 96.00 225 PHE A O 1
ATOM 1846 N N . SER A 1 226 ? -3.664 -1.945 -9.418 1.00 93.62 226 SER A N 1
ATOM 1847 C CA . SER A 1 226 ? -4.704 -0.949 -9.690 1.00 93.62 226 SER A CA 1
ATOM 1848 C C . SER A 1 226 ? -4.127 0.335 -10.270 1.00 93.62 226 SER A C 1
ATOM 1850 O O . SER A 1 226 ? -2.935 0.605 -10.122 1.00 93.62 226 SER A O 1
ATOM 1852 N N . ALA A 1 227 ? -5.003 1.159 -10.851 1.00 91.31 227 ALA A N 1
ATOM 1853 C CA . ALA A 1 227 ? -4.675 2.475 -11.396 1.00 91.31 227 ALA A CA 1
ATOM 1854 C C . ALA A 1 227 ? -3.576 2.429 -12.473 1.00 91.31 227 ALA A C 1
ATOM 1856 O O . ALA A 1 227 ? -2.640 3.227 -12.461 1.00 91.31 227 ALA A O 1
ATOM 1857 N N . ILE A 1 228 ? -3.688 1.467 -13.395 1.00 92.31 228 ILE A N 1
ATOM 1858 C CA . ILE A 1 228 ? -2.759 1.275 -14.513 1.00 92.31 228 ILE A CA 1
ATOM 1859 C C . ILE A 1 228 ? -3.273 2.026 -15.740 1.00 92.31 228 ILE A C 1
ATOM 1861 O O . ILE A 1 228 ? -4.327 1.694 -16.284 1.00 92.31 228 ILE A O 1
ATOM 1865 N N . LYS A 1 229 ? -2.530 3.025 -16.209 1.00 91.31 229 LYS A N 1
ATOM 1866 C CA . LYS A 1 229 ? -2.884 3.801 -17.403 1.00 91.31 229 LYS A CA 1
ATOM 1867 C C . LYS A 1 229 ? -2.012 3.367 -18.578 1.00 91.31 229 LYS A C 1
ATOM 1869 O O . LYS A 1 229 ? -0.987 3.976 -18.831 1.00 91.31 229 LYS A O 1
ATOM 1874 N N . PHE A 1 230 ? -2.431 2.318 -19.287 1.00 91.75 230 PHE A N 1
ATOM 1875 C CA . PHE A 1 230 ? -1.653 1.693 -20.373 1.00 91.75 230 PHE A CA 1
ATOM 1876 C C . PHE A 1 230 ? -1.244 2.634 -21.524 1.00 91.75 230 PHE A C 1
ATOM 1878 O O . PHE A 1 230 ? -0.435 2.245 -22.349 1.00 91.75 230 PHE A O 1
ATOM 1885 N N . THR A 1 231 ? -1.793 3.848 -21.602 1.00 91.50 231 THR A N 1
ATOM 1886 C CA . THR A 1 231 ? -1.418 4.867 -22.596 1.00 91.50 231 THR A CA 1
ATOM 1887 C C . THR A 1 231 ? -0.268 5.776 -22.143 1.00 91.50 231 THR A C 1
ATOM 1889 O O . THR A 1 231 ? 0.277 6.527 -22.949 1.00 91.50 231 THR A O 1
ATOM 1892 N N . GLU A 1 232 ? 0.093 5.758 -20.857 1.00 91.06 232 GLU A N 1
ATOM 1893 C CA . GLU A 1 232 ? 1.052 6.701 -20.259 1.00 91.06 232 GLU A CA 1
ATOM 1894 C C . GLU A 1 232 ? 2.491 6.157 -20.213 1.00 91.06 232 GLU A C 1
ATOM 1896 O O . GLU A 1 232 ? 3.434 6.928 -20.021 1.00 91.06 232 GLU A O 1
ATOM 1901 N N . PHE A 1 233 ? 2.675 4.858 -20.452 1.00 93.81 233 PHE A N 1
ATOM 1902 C CA . PHE A 1 233 ? 3.961 4.165 -20.395 1.00 93.81 233 PHE A CA 1
ATOM 1903 C C . PHE A 1 233 ? 4.113 3.166 -21.550 1.00 93.81 233 PHE A C 1
ATOM 1905 O O . PHE A 1 233 ? 3.135 2.819 -22.208 1.00 93.81 233 PHE A O 1
ATOM 1912 N N . ASP A 1 234 ? 5.342 2.700 -21.767 1.00 95.75 234 ASP A N 1
ATOM 1913 C CA . ASP A 1 234 ? 5.696 1.720 -22.799 1.00 95.75 234 ASP A CA 1
ATOM 1914 C C . ASP A 1 234 ? 5.953 0.332 -22.182 1.00 95.75 234 ASP A C 1
ATOM 1916 O O . ASP A 1 234 ? 5.630 -0.688 -22.785 1.00 95.75 234 ASP A O 1
ATOM 1920 N N . ASP A 1 235 ? 6.474 0.296 -20.949 1.00 96.75 235 ASP A N 1
ATOM 1921 C CA . ASP A 1 235 ? 6.725 -0.918 -20.168 1.00 96.75 235 ASP A CA 1
ATOM 1922 C C . ASP A 1 235 ? 5.983 -0.882 -18.826 1.00 96.75 235 ASP A C 1
ATOM 1924 O O . ASP A 1 235 ? 5.939 0.153 -18.159 1.00 96.75 235 ASP A O 1
ATOM 1928 N N . LEU A 1 236 ? 5.457 -2.032 -18.392 1.00 97.50 236 LEU A N 1
ATOM 1929 C CA . LEU A 1 236 ? 4.869 -2.209 -17.063 1.00 97.50 236 LEU A CA 1
ATOM 1930 C C . LEU A 1 236 ? 5.622 -3.288 -16.286 1.00 97.50 236 LEU A C 1
ATOM 1932 O O . LEU A 1 236 ? 5.577 -4.463 -16.646 1.00 97.50 236 LEU A O 1
ATOM 1936 N N . VAL A 1 237 ? 6.246 -2.894 -15.180 1.00 98.25 237 VAL A N 1
ATOM 1937 C CA . VAL A 1 237 ? 6.870 -3.806 -14.220 1.00 98.25 237 VAL A CA 1
ATOM 1938 C C . VAL A 1 237 ? 5.881 -4.096 -13.093 1.00 98.25 237 VAL A C 1
ATOM 1940 O O . VAL A 1 237 ? 5.410 -3.196 -12.393 1.00 98.25 237 VAL A O 1
ATOM 1943 N N . LEU A 1 238 ? 5.558 -5.369 -12.894 1.00 98.31 238 LEU A N 1
ATOM 1944 C CA . LEU A 1 238 ? 4.749 -5.841 -11.779 1.00 98.31 238 LEU A CA 1
ATOM 1945 C C . LEU A 1 238 ? 5.658 -6.379 -10.677 1.00 98.31 238 LEU A C 1
ATOM 1947 O O . LEU A 1 238 ? 6.507 -7.235 -10.910 1.00 98.31 238 LEU A O 1
ATOM 1951 N N . ILE A 1 239 ? 5.444 -5.887 -9.461 1.00 98.50 239 ILE A N 1
ATOM 1952 C CA . ILE A 1 239 ? 6.204 -6.270 -8.275 1.00 98.50 239 ILE A CA 1
ATOM 1953 C C . ILE A 1 239 ? 5.268 -7.006 -7.323 1.00 98.50 239 ILE A C 1
ATOM 1955 O O . ILE A 1 239 ? 4.316 -6.428 -6.787 1.00 98.50 239 ILE A O 1
ATOM 1959 N N . VAL A 1 240 ? 5.528 -8.286 -7.095 1.00 98.12 240 VAL A N 1
ATOM 1960 C CA . VAL A 1 240 ? 4.741 -9.101 -6.172 1.00 98.12 240 VAL A CA 1
ATOM 1961 C C . VAL A 1 240 ? 5.466 -9.189 -4.839 1.00 98.12 240 VAL A C 1
ATOM 1963 O O . VAL A 1 240 ? 6.535 -9.781 -4.730 1.00 98.12 240 VAL A O 1
ATOM 1966 N N . TYR A 1 241 ? 4.851 -8.627 -3.802 1.00 97.56 241 TYR A N 1
ATOM 1967 C CA . TYR A 1 241 ? 5.282 -8.822 -2.427 1.00 97.56 241 TYR A CA 1
ATOM 1968 C C . TYR A 1 241 ? 4.782 -10.176 -1.922 1.00 97.56 241 TYR A C 1
ATOM 1970 O O . TYR A 1 241 ? 3.610 -10.296 -1.558 1.00 97.56 241 TYR A O 1
ATOM 1978 N N . ALA A 1 242 ? 5.653 -11.185 -1.879 1.00 96.75 242 ALA A N 1
ATOM 1979 C CA . ALA A 1 242 ? 5.342 -12.543 -1.430 1.00 96.75 242 ALA A CA 1
ATOM 1980 C C . ALA A 1 242 ? 6.185 -12.935 -0.204 1.00 96.75 242 ALA A C 1
ATOM 1982 O O . ALA A 1 242 ? 7.259 -12.385 -0.023 1.00 96.75 242 ALA A O 1
ATOM 1983 N N . PRO A 1 243 ? 5.780 -13.892 0.649 1.00 95.75 243 PRO A N 1
ATOM 1984 C CA . PRO A 1 243 ? 6.542 -14.212 1.860 1.00 95.75 243 PRO A CA 1
ATOM 1985 C C . PRO A 1 243 ? 7.964 -14.746 1.652 1.00 95.75 243 PRO A C 1
ATOM 1987 O O . PRO A 1 243 ? 8.751 -14.770 2.591 1.00 95.75 243 PRO A O 1
ATOM 1990 N N . TRP A 1 244 ? 8.319 -15.165 0.442 1.00 96.50 244 TRP A N 1
ATOM 1991 C CA . TRP A 1 244 ? 9.673 -15.606 0.101 1.00 96.50 244 TRP A CA 1
ATOM 1992 C C . TRP A 1 244 ? 10.538 -14.506 -0.532 1.00 96.50 244 TRP A C 1
ATOM 1994 O O . TRP A 1 244 ? 11.730 -14.725 -0.721 1.00 96.50 244 TRP A O 1
ATOM 2004 N N . GLY A 1 245 ? 9.977 -13.336 -0.855 1.00 97.25 245 GLY A N 1
ATOM 2005 C CA . GLY A 1 245 ? 10.730 -12.242 -1.462 1.00 97.25 245 GLY A CA 1
ATOM 2006 C C . GLY A 1 245 ? 9.880 -11.267 -2.275 1.00 97.25 245 GLY A C 1
ATOM 2007 O O . GLY A 1 245 ? 8.646 -11.273 -2.237 1.00 97.25 245 GLY A O 1
ATOM 2008 N N . LEU A 1 246 ? 10.566 -10.416 -3.035 1.00 98.06 246 LEU A N 1
ATOM 2009 C CA . LEU A 1 246 ? 9.953 -9.582 -4.065 1.00 98.06 246 LEU A CA 1
ATOM 2010 C C . LEU A 1 246 ? 10.149 -10.232 -5.423 1.00 98.06 246 LEU A C 1
ATOM 2012 O O . LEU A 1 246 ? 11.282 -10.358 -5.879 1.00 98.06 246 LEU A O 1
ATOM 2016 N N . GLU A 1 247 ? 9.056 -10.597 -6.080 1.00 98.38 247 GLU A N 1
ATOM 2017 C CA . GLU A 1 247 ? 9.136 -11.065 -7.459 1.00 98.38 247 GLU A CA 1
ATOM 2018 C C . GLU A 1 247 ? 8.914 -9.917 -8.439 1.00 98.38 247 GLU A C 1
ATOM 2020 O O . GLU A 1 247 ? 7.973 -9.131 -8.287 1.00 98.38 247 GLU A O 1
ATOM 2025 N N . LEU A 1 248 ? 9.767 -9.848 -9.455 1.00 98.50 248 LEU A N 1
ATOM 2026 C CA . LEU A 1 248 ? 9.721 -8.876 -10.536 1.00 98.50 248 LEU A CA 1
ATOM 2027 C C . LEU A 1 248 ? 9.232 -9.554 -11.815 1.00 98.50 248 LEU A C 1
ATOM 2029 O O . LEU A 1 248 ? 9.695 -10.636 -12.181 1.00 98.50 248 LEU A O 1
ATOM 2033 N N . TRP A 1 249 ? 8.299 -8.901 -12.497 1.00 98.50 249 TRP A N 1
ATOM 2034 C CA . TRP A 1 249 ? 7.655 -9.413 -13.700 1.00 98.50 249 TRP A CA 1
ATOM 2035 C C . TRP A 1 249 ? 7.490 -8.289 -14.725 1.00 98.50 249 TRP A C 1
ATOM 2037 O O . TRP A 1 249 ? 6.997 -7.217 -14.383 1.00 98.50 249 TRP A O 1
ATOM 2047 N N . ASP A 1 250 ? 7.842 -8.538 -15.982 1.00 98.06 250 ASP A N 1
ATOM 2048 C CA . ASP A 1 250 ? 7.568 -7.627 -17.097 1.00 98.06 250 ASP A CA 1
ATOM 2049 C C . ASP A 1 250 ? 6.208 -7.994 -17.706 1.00 98.06 250 ASP A C 1
ATOM 2051 O O . ASP A 1 250 ? 6.048 -9.060 -18.303 1.00 98.06 250 ASP A O 1
ATOM 2055 N N . TYR A 1 251 ? 5.196 -7.143 -17.540 1.00 97.75 251 TYR A N 1
ATOM 2056 C CA . TYR A 1 251 ? 3.848 -7.420 -18.035 1.00 97.75 251 TYR A CA 1
ATOM 2057 C C . TYR A 1 251 ? 3.753 -7.262 -19.551 1.00 97.75 251 TYR A C 1
ATOM 2059 O O . TYR A 1 251 ? 4.116 -6.226 -20.108 1.00 97.75 251 TYR A O 1
ATOM 2067 N N . ASN A 1 252 ? 3.183 -8.270 -20.211 1.00 95.88 252 ASN A N 1
ATOM 2068 C CA . ASN A 1 252 ? 2.896 -8.212 -21.633 1.00 95.88 252 ASN A CA 1
ATOM 2069 C C . ASN A 1 252 ? 1.582 -7.446 -21.857 1.00 95.88 252 ASN A C 1
ATOM 2071 O O . ASN A 1 252 ? 0.484 -7.980 -21.679 1.00 95.88 252 ASN A O 1
ATOM 2075 N N . VAL A 1 253 ? 1.704 -6.178 -22.258 1.00 90.94 253 VAL A N 1
ATOM 2076 C CA . VAL A 1 253 ? 0.559 -5.285 -22.500 1.00 90.94 253 VAL A CA 1
ATOM 2077 C C . VAL A 1 253 ? -0.376 -5.835 -23.580 1.00 90.94 253 VAL A C 1
ATOM 2079 O O . VAL A 1 253 ? -1.596 -5.730 -23.435 1.00 90.94 253 VAL A O 1
ATOM 2082 N N . GLU A 1 254 ? 0.171 -6.478 -24.611 1.00 91.81 254 GLU A N 1
ATOM 2083 C CA . GLU A 1 254 ? -0.593 -7.027 -25.735 1.00 91.81 254 GLU A CA 1
ATOM 2084 C C . GLU A 1 254 ? -1.431 -8.236 -25.312 1.00 91.81 254 GLU A C 1
ATOM 2086 O O . GLU A 1 254 ? -2.592 -8.353 -25.705 1.00 91.81 254 GLU A O 1
ATOM 2091 N N . ALA A 1 255 ? -0.895 -9.085 -24.427 1.00 90.06 255 ALA A N 1
ATOM 2092 C CA . ALA A 1 255 ? -1.585 -10.284 -23.953 1.00 90.06 255 ALA A CA 1
ATOM 2093 C C . ALA A 1 255 ? -2.913 -9.967 -23.241 1.00 90.06 255 ALA A C 1
ATOM 2095 O O . ALA A 1 255 ? -3.828 -10.789 -23.240 1.00 90.06 255 ALA A O 1
ATOM 2096 N N . SER A 1 256 ? -3.033 -8.784 -22.620 1.00 90.62 256 SER A N 1
ATOM 2097 C CA . SER A 1 256 ? -4.244 -8.321 -21.915 1.00 90.62 256 SER A CA 1
ATOM 2098 C C . SER A 1 256 ? -4.792 -9.289 -20.846 1.00 90.62 256 SER A C 1
ATOM 2100 O O . SER A 1 256 ? -5.930 -9.146 -20.388 1.00 90.62 256 SER A O 1
ATOM 2102 N N . VAL A 1 257 ? -3.994 -10.263 -20.399 1.00 93.38 257 VAL A N 1
ATOM 2103 C CA . VAL A 1 257 ? -4.423 -11.299 -19.454 1.00 93.38 257 VAL A CA 1
ATOM 2104 C C . VAL A 1 257 ? -4.615 -10.704 -18.061 1.00 93.38 257 VAL A C 1
ATOM 2106 O O . VAL A 1 257 ? -3.735 -10.064 -17.494 1.00 93.38 257 VAL A O 1
ATOM 2109 N N . GLY A 1 258 ? -5.790 -10.943 -17.472 1.00 91.06 258 GLY A N 1
ATOM 2110 C CA . GLY A 1 258 ? -6.128 -10.465 -16.128 1.00 91.06 258 GLY A CA 1
ATOM 2111 C C . GLY A 1 258 ? -6.504 -8.983 -16.055 1.00 91.06 258 GLY A C 1
ATOM 2112 O O . GLY A 1 258 ? -6.868 -8.516 -14.974 1.00 91.06 258 GLY A O 1
ATOM 2113 N N . LYS A 1 259 ? -6.470 -8.251 -17.176 1.00 93.81 259 LYS A N 1
ATOM 2114 C CA . LYS A 1 259 ? -6.941 -6.865 -17.261 1.00 93.81 259 LYS A CA 1
ATOM 2115 C C . LYS A 1 259 ? -8.439 -6.801 -16.958 1.00 93.81 259 LYS A C 1
ATOM 2117 O O . LYS A 1 259 ? -9.242 -7.485 -17.587 1.00 93.81 259 LYS A O 1
ATOM 2122 N N . THR A 1 260 ? -8.832 -5.971 -15.998 1.00 89.19 260 THR A N 1
ATOM 2123 C CA . THR A 1 260 ? -10.236 -5.756 -15.639 1.00 89.19 260 THR A CA 1
ATOM 2124 C C . THR A 1 260 ? -10.768 -4.461 -16.252 1.00 89.19 260 THR A C 1
ATOM 2126 O O . THR A 1 260 ? -10.077 -3.440 -16.322 1.00 89.19 260 THR A O 1
ATOM 2129 N N . SER A 1 261 ? -12.022 -4.507 -16.704 1.00 79.12 261 SER A N 1
ATOM 2130 C CA . SER A 1 261 ? -12.798 -3.356 -17.194 1.00 79.12 261 SER A CA 1
ATOM 2131 C C . SER A 1 261 ? -13.812 -2.841 -16.163 1.00 79.12 261 SER A C 1
ATOM 2133 O O . SER A 1 261 ? -14.561 -1.907 -16.442 1.00 79.12 261 SER A O 1
ATOM 2135 N N . ASN A 1 262 ? -13.857 -3.449 -14.972 1.00 66.62 262 ASN A N 1
ATOM 2136 C CA . ASN A 1 262 ? -14.841 -3.118 -13.948 1.00 66.62 262 ASN A CA 1
ATOM 2137 C C . ASN A 1 262 ? -14.530 -1.764 -13.296 1.00 66.62 262 ASN A C 1
ATOM 2139 O O . ASN A 1 262 ? -13.496 -1.589 -12.655 1.00 66.62 262 ASN A O 1
ATOM 2143 N N . GLY A 1 263 ? -15.485 -0.842 -13.435 1.00 56.72 263 GLY A N 1
ATOM 2144 C CA . GLY A 1 263 ? -15.372 0.575 -13.093 1.00 56.72 263 GLY A CA 1
ATOM 2145 C C . GLY A 1 263 ? -15.280 1.382 -14.382 1.00 56.72 263 GLY A C 1
ATOM 2146 O O . GLY A 1 263 ? -14.392 1.119 -15.182 1.00 56.72 263 GLY A O 1
ATOM 2147 N N . LYS A 1 264 ? -16.213 2.321 -14.617 1.00 53.06 264 LYS A N 1
ATOM 2148 C CA . LYS A 1 264 ? -16.208 3.198 -15.804 1.00 53.06 264 LYS A CA 1
ATOM 2149 C C . LYS A 1 264 ? -14.794 3.750 -15.990 1.00 53.06 264 LYS A C 1
ATOM 2151 O O . LYS A 1 264 ? -14.353 4.599 -15.215 1.00 53.06 264 LYS A O 1
ATOM 2156 N N . SER A 1 265 ? -14.084 3.189 -16.966 1.00 54.69 265 SER A N 1
ATOM 2157 C CA . SER A 1 265 ? -12.681 3.461 -17.232 1.00 54.69 265 SER A CA 1
ATOM 2158 C C . SER A 1 265 ? -12.603 4.866 -17.799 1.00 54.69 265 SER A C 1
ATOM 2160 O O . SER A 1 265 ? -12.794 5.102 -18.986 1.00 54.69 265 SER A O 1
ATOM 2162 N N . THR A 1 266 ? -12.450 5.835 -16.908 1.00 62.50 266 THR A N 1
ATOM 2163 C CA . THR A 1 266 ? -12.087 7.184 -17.313 1.00 62.50 266 THR A CA 1
ATOM 2164 C C . THR A 1 266 ? -10.568 7.229 -17.406 1.00 62.50 266 THR A C 1
ATOM 2166 O O . THR A 1 266 ? -9.879 6.558 -16.630 1.00 62.50 266 THR A O 1
ATOM 2169 N N . ALA A 1 267 ? -10.037 8.072 -18.295 1.00 66.81 267 ALA A N 1
ATOM 2170 C CA . ALA A 1 267 ? -8.608 8.403 -18.367 1.00 66.81 267 ALA A CA 1
ATOM 2171 C C . ALA A 1 267 ? -7.992 8.759 -16.987 1.00 66.81 267 ALA A C 1
ATOM 2173 O O . ALA A 1 267 ? -6.780 8.688 -16.770 1.00 66.81 267 ALA A O 1
ATOM 2174 N N . ASN A 1 268 ? -8.840 9.097 -16.011 1.00 70.25 268 ASN A N 1
ATOM 2175 C CA . ASN A 1 268 ? -8.447 9.447 -14.658 1.00 70.25 268 ASN A CA 1
ATOM 2176 C C . ASN A 1 268 ? -8.221 8.232 -13.745 1.00 70.25 268 ASN A C 1
ATOM 2178 O O . ASN A 1 268 ? -7.285 8.270 -12.947 1.00 70.25 268 ASN A O 1
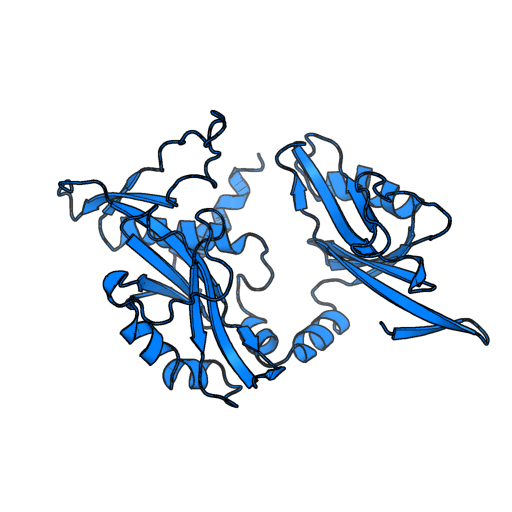ATOM 2182 N N . SER A 1 269 ? -9.018 7.164 -13.858 1.00 78.19 269 SER A N 1
ATOM 2183 C CA . SER A 1 269 ? -8.988 6.030 -12.915 1.00 78.19 269 SER A CA 1
ATOM 2184 C C . SER A 1 269 ? -8.005 4.919 -13.299 1.00 78.19 269 SER A C 1
ATOM 2186 O O . SER A 1 269 ? -7.476 4.253 -12.411 1.00 78.19 269 SER A O 1
ATOM 2188 N N . GLY A 1 270 ? -7.739 4.730 -14.596 1.00 87.50 270 GLY A N 1
ATOM 2189 C CA . GLY A 1 270 ? -6.919 3.623 -15.102 1.00 87.50 270 GLY A CA 1
ATOM 2190 C C . GLY A 1 270 ? -7.613 2.253 -15.030 1.00 87.50 270 GLY A C 1
ATOM 2191 O O . GLY A 1 270 ? -8.804 2.147 -14.743 1.00 87.50 270 GLY A O 1
ATOM 2192 N N . HIS A 1 271 ? -6.852 1.201 -15.321 1.00 90.81 271 HIS A N 1
ATOM 2193 C CA . HIS A 1 271 ? -7.257 -0.204 -15.314 1.00 90.81 271 HIS A CA 1
ATOM 2194 C C . HIS A 1 271 ? -6.743 -0.939 -14.071 1.00 90.81 271 HIS A C 1
ATOM 2196 O O . HIS A 1 271 ? -5.852 -0.456 -13.364 1.00 90.81 271 HIS A O 1
ATOM 2202 N N . GLY A 1 272 ? -7.288 -2.133 -13.828 1.00 93.62 272 GLY A N 1
ATOM 2203 C CA . GLY A 1 272 ? -6.726 -3.097 -12.887 1.00 93.62 272 GLY A CA 1
ATOM 2204 C C . GLY A 1 272 ? -6.210 -4.351 -13.592 1.00 93.62 272 GLY A C 1
ATOM 2205 O O . GLY A 1 272 ? -6.703 -4.710 -14.658 1.00 93.62 272 GLY A O 1
ATOM 2206 N N . ILE A 1 273 ? -5.241 -5.030 -12.981 1.00 95.94 273 ILE A N 1
ATOM 2207 C CA . ILE A 1 273 ? -4.876 -6.416 -13.295 1.00 95.94 273 ILE A CA 1
ATOM 2208 C C . ILE A 1 273 ? -5.223 -7.247 -12.063 1.00 95.94 273 ILE A C 1
ATOM 2210 O O . ILE A 1 273 ? -4.698 -6.995 -10.975 1.00 95.94 273 ILE A O 1
ATOM 2214 N N . VAL A 1 274 ? -6.128 -8.215 -12.216 1.00 97.06 274 VAL A N 1
ATOM 2215 C CA . VAL A 1 274 ? -6.604 -9.069 -11.123 1.00 97.06 274 VAL A CA 1
ATOM 2216 C C . VAL A 1 274 ? -6.364 -10.530 -11.466 1.00 97.06 274 VAL A C 1
ATOM 2218 O O . VAL A 1 274 ? -6.987 -11.078 -12.374 1.00 97.06 274 VAL A O 1
ATOM 2221 N N . LEU A 1 275 ? -5.512 -11.190 -10.683 1.00 97.31 275 LEU A N 1
ATOM 2222 C CA . LEU A 1 275 ? -5.252 -12.621 -10.807 1.00 97.31 275 LEU A CA 1
ATOM 2223 C C . LEU A 1 275 ? -5.716 -13.329 -9.538 1.00 97.31 275 LEU A C 1
ATOM 2225 O O . LEU A 1 275 ? -5.282 -13.011 -8.432 1.00 97.31 275 LEU A O 1
ATOM 2229 N N . CYS A 1 276 ? -6.617 -14.295 -9.701 1.00 97.81 276 CYS A N 1
ATOM 2230 C CA . CYS A 1 276 ? -7.138 -15.102 -8.598 1.00 97.81 276 CYS A CA 1
ATOM 2231 C C . CYS A 1 276 ? -6.511 -16.499 -8.577 1.00 97.81 276 CYS A C 1
ATOM 2233 O O . CYS A 1 276 ? -6.396 -17.142 -9.627 1.00 97.81 276 CYS A O 1
ATOM 2235 N N . GLY A 1 277 ? -6.188 -16.972 -7.376 1.00 97.25 277 GLY A N 1
ATOM 2236 C CA . GLY A 1 277 ? -5.702 -18.316 -7.101 1.00 97.25 277 GLY A CA 1
ATOM 2237 C C . GLY A 1 277 ? -6.792 -19.383 -7.144 1.00 97.25 277 GLY A C 1
ATOM 2238 O O . GLY A 1 277 ? -7.852 -19.229 -7.776 1.00 97.25 277 GLY A O 1
ATOM 2239 N N . LYS A 1 278 ? -6.505 -20.527 -6.523 1.00 96.88 278 LYS A N 1
ATOM 2240 C CA . LYS A 1 278 ? -7.456 -21.637 -6.418 1.00 96.88 278 LYS A CA 1
ATOM 2241 C C . LYS A 1 278 ? -8.462 -21.327 -5.308 1.00 96.88 278 LYS A C 1
ATOM 2243 O O . LYS A 1 278 ? -8.090 -20.832 -4.252 1.00 96.88 278 LYS A O 1
ATOM 2248 N N . HIS A 1 279 ? -9.743 -21.568 -5.576 1.00 97.12 279 HIS A N 1
ATOM 2249 C CA . HIS A 1 279 ? -10.790 -21.379 -4.575 1.00 97.12 279 HIS A CA 1
ATOM 2250 C C . HIS A 1 279 ? -10.617 -22.405 -3.448 1.00 97.12 279 HIS A C 1
ATOM 2252 O O . HIS A 1 279 ? -10.398 -23.583 -3.728 1.00 97.12 279 HIS A O 1
ATOM 2258 N N . GLY A 1 280 ? -10.726 -21.955 -2.201 1.00 95.69 280 GLY A N 1
ATOM 2259 C CA . GLY A 1 280 ? -10.577 -22.761 -0.991 1.00 95.69 280 GLY A CA 1
ATOM 2260 C C . GLY A 1 280 ? -9.136 -23.102 -0.599 1.00 95.69 280 GLY A C 1
ATOM 2261 O O . GLY A 1 280 ? -8.951 -23.741 0.428 1.00 95.69 280 GLY A O 1
ATOM 2262 N N . GLU A 1 281 ? -8.124 -22.699 -1.373 1.00 96.81 281 GLU A N 1
ATOM 2263 C CA . GLU A 1 281 ? -6.719 -22.945 -1.023 1.00 96.81 281 GLU A CA 1
ATOM 2264 C C . GLU A 1 281 ? -6.206 -21.835 -0.101 1.00 96.81 281 GLU A C 1
ATOM 2266 O O . GLU A 1 281 ? -5.816 -20.766 -0.569 1.00 96.81 281 GLU A O 1
ATOM 2271 N N . GLU A 1 282 ? -6.248 -22.071 1.209 1.00 94.56 282 GLU A N 1
ATOM 2272 C CA . GLU A 1 282 ? -5.801 -21.102 2.217 1.00 94.56 282 GLU A CA 1
ATOM 2273 C C . GLU A 1 282 ? -4.277 -21.005 2.308 1.00 94.56 282 GLU A C 1
ATOM 2275 O O . GLU A 1 282 ? -3.759 -19.948 2.676 1.00 94.56 282 GLU A O 1
ATOM 2280 N N . ASP A 1 283 ? -3.541 -22.057 1.933 1.00 94.94 283 ASP A N 1
ATOM 2281 C CA . ASP A 1 283 ? -2.085 -22.006 1.923 1.00 94.94 283 ASP A CA 1
ATOM 2282 C C . ASP A 1 283 ? -1.599 -21.137 0.758 1.00 94.94 283 ASP A C 1
ATOM 2284 O O . ASP A 1 283 ? -1.817 -21.425 -0.423 1.00 94.94 283 ASP A O 1
ATOM 2288 N N . LEU A 1 284 ? -0.933 -20.034 1.102 1.00 95.12 284 LEU A N 1
ATOM 2289 C CA . LEU A 1 284 ? -0.475 -19.066 0.115 1.00 95.12 284 LEU A CA 1
ATOM 2290 C C . LEU A 1 284 ? 0.466 -19.698 -0.912 1.00 95.12 284 LEU A C 1
ATOM 2292 O O . LEU A 1 284 ? 0.332 -19.418 -2.103 1.00 95.12 284 LEU A O 1
ATOM 2296 N N . LYS A 1 285 ? 1.420 -20.521 -0.463 1.00 96.12 285 LYS A N 1
ATOM 2297 C CA . LYS A 1 285 ? 2.460 -21.082 -1.328 1.00 96.12 285 LYS A CA 1
ATOM 2298 C C . LYS A 1 285 ? 1.858 -22.105 -2.288 1.00 96.12 285 LYS A C 1
ATOM 2300 O O . LYS A 1 285 ? 2.103 -22.024 -3.488 1.00 96.12 285 LYS A O 1
ATOM 2305 N N . ARG A 1 286 ? 0.957 -22.969 -1.815 1.00 97.25 286 ARG A N 1
ATOM 2306 C CA . ARG A 1 286 ? 0.194 -23.884 -2.679 1.00 97.25 286 ARG A CA 1
ATOM 2307 C C . ARG A 1 286 ? -0.700 -23.135 -3.660 1.00 97.25 286 ARG A C 1
ATOM 2309 O O . ARG A 1 286 ? -0.742 -23.493 -4.838 1.00 97.25 286 ARG A O 1
ATOM 2316 N N . SER A 1 287 ? -1.396 -22.078 -3.230 1.00 97.25 287 SER A N 1
ATOM 2317 C CA . SER A 1 287 ? -2.196 -21.251 -4.147 1.00 97.25 287 SER A CA 1
ATOM 2318 C C . SER A 1 287 ? -1.321 -20.532 -5.181 1.00 97.25 287 SER A C 1
ATOM 2320 O O . SER A 1 287 ? -1.761 -20.320 -6.318 1.00 97.25 287 SER A O 1
ATOM 2322 N N . TRP A 1 288 ? -0.107 -20.139 -4.791 1.00 97.62 288 TRP A N 1
ATOM 2323 C CA . TRP A 1 288 ? 0.878 -19.537 -5.679 1.00 97.62 288 TRP A CA 1
ATOM 2324 C C . TRP A 1 288 ? 1.299 -20.510 -6.772 1.00 97.62 288 TRP A C 1
ATOM 2326 O O . TRP A 1 288 ? 1.015 -20.268 -7.947 1.00 97.62 288 TRP A O 1
ATOM 2336 N N . ASP A 1 289 ? 1.879 -21.635 -6.356 1.00 97.38 289 ASP A N 1
ATOM 2337 C CA . ASP A 1 289 ? 2.494 -22.628 -7.232 1.00 97.38 289 ASP A CA 1
ATOM 2338 C C . ASP A 1 289 ? 1.462 -23.304 -8.146 1.00 97.38 289 ASP A C 1
ATOM 2340 O O . ASP A 1 289 ? 1.738 -23.569 -9.312 1.00 97.38 289 ASP A O 1
ATOM 2344 N N . SER A 1 290 ? 0.243 -23.545 -7.650 1.00 96.38 290 SER A N 1
ATOM 2345 C CA . SER A 1 290 ? -0.781 -24.266 -8.419 1.00 96.38 290 SER A CA 1
ATOM 2346 C C . SER A 1 290 ? -1.510 -23.421 -9.464 1.00 96.38 290 SER A C 1
ATOM 2348 O O . SER A 1 290 ? -2.002 -23.972 -10.450 1.00 96.38 290 SER A O 1
ATOM 2350 N N . LYS A 1 291 ? -1.667 -22.105 -9.252 1.00 97.38 291 LYS A N 1
ATOM 2351 C CA . LYS A 1 291 ? -2.562 -21.299 -10.102 1.00 97.38 291 LYS A CA 1
ATOM 2352 C C . LYS A 1 291 ? -2.127 -19.864 -10.344 1.00 97.38 291 LYS A C 1
ATOM 2354 O O . LYS A 1 291 ? -2.265 -19.398 -11.476 1.00 97.38 291 LYS A O 1
ATOM 2359 N N . LEU A 1 292 ? -1.664 -19.137 -9.326 1.00 97.69 292 LEU A N 1
ATOM 2360 C CA . LEU A 1 292 ? -1.317 -17.724 -9.518 1.00 97.69 292 LEU A CA 1
ATOM 2361 C C . LEU A 1 292 ? -0.095 -17.567 -10.415 1.00 97.69 292 LEU A C 1
ATOM 2363 O O . LEU A 1 292 ? -0.167 -16.778 -11.353 1.00 97.69 292 LEU A O 1
ATOM 2367 N N . VAL A 1 293 ? 0.964 -18.354 -10.198 1.00 97.62 293 VAL A N 1
ATOM 2368 C CA . VAL A 1 293 ? 2.183 -18.271 -11.015 1.00 97.62 293 VAL A CA 1
ATOM 2369 C C . VAL A 1 293 ? 1.897 -18.611 -12.477 1.00 97.62 293 VAL A C 1
ATOM 2371 O O . VAL A 1 293 ? 2.360 -17.916 -13.372 1.00 97.62 293 VAL A O 1
ATOM 2374 N N . THR A 1 294 ? 1.053 -19.612 -12.740 1.00 97.88 294 THR A N 1
ATOM 2375 C CA . THR A 1 294 ? 0.639 -19.992 -14.099 1.00 97.88 294 THR A CA 1
ATOM 2376 C C . THR A 1 294 ? -0.109 -18.860 -14.796 1.00 97.88 294 THR A C 1
ATOM 2378 O O . THR A 1 294 ? 0.168 -18.543 -15.949 1.00 97.88 294 THR A O 1
ATOM 2381 N N . ARG A 1 295 ? -1.040 -18.206 -14.092 1.00 97.50 295 ARG A N 1
ATOM 2382 C CA . ARG A 1 295 ? -1.780 -17.053 -14.627 1.00 97.50 295 ARG A CA 1
ATOM 2383 C C . ARG A 1 295 ? -0.890 -15.835 -14.830 1.00 97.50 295 ARG A C 1
ATOM 2385 O O . ARG A 1 295 ? -1.089 -15.108 -15.794 1.00 97.50 295 ARG A O 1
ATOM 2392 N N . LEU A 1 296 ? 0.069 -15.622 -13.935 1.00 97.25 296 LEU A N 1
ATOM 2393 C CA . LEU A 1 296 ? 1.014 -14.522 -14.040 1.00 97.25 296 LEU A CA 1
ATOM 2394 C C . LEU A 1 296 ? 1.987 -14.747 -15.202 1.00 97.25 296 LEU A C 1
ATOM 2396 O O . LEU A 1 296 ? 2.171 -13.831 -15.985 1.00 97.25 296 LEU A O 1
ATOM 2400 N N . ARG A 1 297 ? 2.476 -15.975 -15.418 1.00 97.62 297 ARG A N 1
ATOM 2401 C CA . ARG A 1 297 ? 3.272 -16.358 -16.602 1.00 97.62 297 ARG A CA 1
ATOM 2402 C C . ARG A 1 297 ? 2.517 -16.212 -17.921 1.00 97.62 297 ARG A C 1
ATOM 2404 O O . ARG A 1 297 ? 3.125 -15.914 -18.938 1.00 97.62 297 ARG A O 1
ATOM 2411 N N . ALA A 1 298 ? 1.200 -16.407 -17.913 1.00 96.88 298 ALA A N 1
ATOM 2412 C CA . ALA A 1 298 ? 0.373 -16.135 -19.088 1.00 96.88 298 ALA A CA 1
ATOM 2413 C C . ALA A 1 298 ? 0.226 -14.627 -19.378 1.00 96.88 298 ALA A C 1
ATOM 2415 O O . ALA A 1 298 ? -0.112 -14.252 -20.495 1.00 96.88 298 ALA A O 1
ATOM 2416 N N . ALA A 1 299 ? 0.449 -13.770 -18.378 1.00 96.88 299 ALA A N 1
ATOM 2417 C CA . ALA A 1 299 ? 0.268 -12.322 -18.467 1.00 96.88 299 ALA A CA 1
ATOM 2418 C C . ALA A 1 299 ? 1.584 -11.535 -18.561 1.00 96.88 299 ALA A C 1
ATOM 2420 O O . ALA A 1 299 ? 1.594 -10.397 -19.022 1.00 96.88 299 ALA A O 1
ATOM 2421 N N . ALA A 1 300 ? 2.680 -12.106 -18.072 1.00 97.88 300 ALA A N 1
ATOM 2422 C CA . ALA A 1 300 ? 3.934 -11.419 -17.834 1.00 97.88 300 ALA A CA 1
ATOM 2423 C C . ALA A 1 300 ? 5.122 -12.382 -17.923 1.00 97.88 300 ALA A C 1
ATOM 2425 O O . ALA A 1 300 ? 5.026 -13.561 -17.573 1.00 97.88 300 ALA A O 1
ATOM 2426 N N . THR A 1 301 ? 6.267 -11.847 -18.326 1.00 98.00 301 THR A N 1
ATOM 2427 C CA . THR A 1 301 ? 7.549 -12.543 -18.303 1.00 98.00 301 THR A CA 1
ATOM 2428 C C . THR A 1 301 ? 8.155 -12.421 -16.912 1.00 98.00 301 THR A C 1
ATOM 2430 O O . THR A 1 301 ? 8.293 -11.321 -16.378 1.00 98.00 301 THR A O 1
ATOM 2433 N N . TYR A 1 302 ? 8.511 -13.553 -16.310 1.00 98.12 302 TYR A N 1
ATOM 2434 C CA . TYR A 1 302 ? 9.234 -13.569 -15.041 1.00 98.12 302 TYR A CA 1
ATOM 2435 C C . TYR A 1 302 ? 10.624 -12.952 -15.221 1.00 98.12 302 TYR A C 1
ATOM 2437 O O . TYR A 1 302 ? 11.340 -13.336 -16.145 1.00 98.12 302 TYR A O 1
ATOM 2445 N N . VAL A 1 303 ? 10.994 -12.019 -14.342 1.00 98.00 303 VAL A N 1
ATOM 2446 C CA . VAL A 1 303 ? 12.316 -11.383 -14.341 1.00 98.00 303 VAL A CA 1
ATOM 2447 C C . VAL A 1 303 ? 13.184 -12.012 -13.258 1.00 98.00 303 VAL A C 1
ATOM 2449 O O . VAL A 1 303 ? 14.196 -12.622 -13.583 1.00 98.00 303 VAL A O 1
ATOM 2452 N N . ASP A 1 304 ? 12.789 -11.887 -11.986 1.00 98.31 304 ASP A N 1
ATOM 2453 C CA . ASP A 1 304 ? 13.591 -12.382 -10.860 1.00 98.31 304 ASP A CA 1
ATOM 2454 C C . ASP A 1 304 ? 12.802 -12.461 -9.543 1.00 98.31 304 ASP A C 1
ATOM 2456 O O . ASP A 1 304 ? 11.719 -11.886 -9.421 1.00 98.31 304 ASP A O 1
ATOM 2460 N N . THR A 1 305 ? 13.378 -13.125 -8.540 1.00 98.00 305 THR A N 1
ATOM 2461 C CA . THR A 1 305 ? 12.918 -13.142 -7.149 1.00 98.00 305 THR A CA 1
ATOM 2462 C C . THR A 1 305 ? 14.044 -12.675 -6.242 1.00 98.00 305 THR A C 1
ATOM 2464 O O . THR A 1 305 ? 15.036 -13.368 -6.032 1.00 98.00 305 THR A O 1
ATOM 2467 N N . LEU A 1 306 ? 13.849 -11.515 -5.625 1.00 97.69 306 LEU A N 1
ATOM 2468 C CA . LEU A 1 306 ? 14.758 -10.976 -4.625 1.00 97.69 306 LEU A CA 1
ATOM 2469 C C . LEU A 1 306 ? 14.355 -11.515 -3.251 1.00 97.69 306 LEU A C 1
ATOM 2471 O O . LEU A 1 306 ? 13.380 -11.041 -2.658 1.00 97.69 306 LEU A O 1
ATOM 2475 N N . ALA A 1 307 ? 15.092 -12.509 -2.755 1.00 97.50 307 ALA A N 1
ATOM 2476 C CA . ALA A 1 307 ? 14.940 -13.014 -1.392 1.00 97.50 307 ALA A CA 1
ATOM 2477 C C . ALA A 1 307 ? 15.163 -11.897 -0.354 1.00 97.50 307 ALA A C 1
ATOM 2479 O O . ALA A 1 307 ? 15.775 -10.869 -0.642 1.00 97.50 307 ALA A O 1
ATOM 2480 N N . TRP A 1 308 ? 14.655 -12.058 0.869 1.00 95.19 308 TRP A N 1
ATOM 2481 C CA . TRP A 1 308 ? 14.666 -10.968 1.858 1.00 95.19 308 TRP A CA 1
ATOM 2482 C C . TRP A 1 308 ? 16.050 -10.502 2.311 1.00 95.19 308 TRP A C 1
ATOM 2484 O O . TRP A 1 308 ? 16.196 -9.362 2.749 1.00 95.19 308 TRP A O 1
ATOM 2494 N N . ASP A 1 309 ? 17.050 -11.363 2.183 1.00 95.00 309 ASP A N 1
ATOM 2495 C CA . ASP A 1 309 ? 18.462 -11.092 2.433 1.00 95.00 309 ASP A CA 1
ATOM 2496 C C . ASP A 1 309 ? 19.188 -10.468 1.226 1.00 95.00 309 ASP A C 1
ATOM 2498 O O . ASP A 1 309 ? 20.363 -10.113 1.331 1.00 95.00 309 ASP A O 1
ATOM 2502 N N . HIS A 1 310 ? 18.500 -10.264 0.096 1.00 97.00 310 HIS A N 1
ATOM 2503 C CA . HIS A 1 310 ? 19.098 -9.694 -1.104 1.00 97.00 310 HIS A CA 1
ATOM 2504 C C . HIS A 1 310 ? 19.667 -8.281 -0.837 1.00 97.00 310 HIS A C 1
ATOM 2506 O O . HIS A 1 310 ? 18.971 -7.427 -0.265 1.00 97.00 310 HIS A O 1
ATOM 2512 N N . PRO A 1 311 ? 20.888 -7.953 -1.315 1.00 96.62 311 PRO A N 1
ATOM 2513 C CA . PRO A 1 311 ? 21.541 -6.671 -1.036 1.00 96.62 311 PRO A CA 1
ATOM 2514 C C . PRO A 1 311 ? 20.716 -5.429 -1.403 1.00 96.62 311 PRO A C 1
ATOM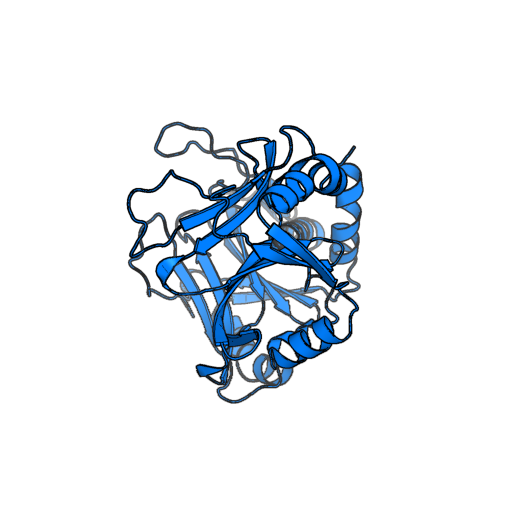 2516 O O . PRO A 1 311 ? 20.738 -4.442 -0.668 1.00 96.62 311 PRO A O 1
ATOM 2519 N N . LEU A 1 312 ? 19.946 -5.472 -2.498 1.00 95.56 312 LEU A N 1
ATOM 2520 C CA . LEU A 1 312 ? 19.043 -4.373 -2.884 1.00 95.56 312 LEU A CA 1
ATOM 2521 C C . LEU A 1 312 ? 17.938 -4.115 -1.852 1.00 95.56 312 LEU A C 1
ATOM 2523 O O . LEU A 1 312 ? 17.631 -2.961 -1.547 1.00 95.56 312 LEU A O 1
ATOM 2527 N N . ILE A 1 313 ? 17.368 -5.178 -1.278 1.00 94.25 313 ILE A N 1
ATOM 2528 C CA . ILE A 1 313 ? 16.360 -5.061 -0.223 1.00 94.25 313 ILE A CA 1
ATOM 2529 C C . ILE A 1 313 ? 17.019 -4.475 1.028 1.00 94.25 313 ILE A C 1
ATOM 2531 O O . ILE A 1 313 ? 16.532 -3.476 1.558 1.00 94.25 313 ILE A O 1
ATOM 2535 N N . ALA A 1 314 ? 18.178 -4.996 1.438 1.00 92.62 314 ALA A N 1
ATOM 2536 C CA . ALA A 1 314 ? 18.925 -4.472 2.582 1.00 92.62 314 ALA A CA 1
ATOM 2537 C C . ALA A 1 314 ? 19.319 -2.988 2.416 1.00 92.62 314 ALA A C 1
ATOM 2539 O O . ALA A 1 314 ? 19.238 -2.209 3.368 1.00 92.62 314 ALA A O 1
ATOM 2540 N N . ALA A 1 315 ? 19.721 -2.568 1.212 1.00 92.12 315 ALA A N 1
ATOM 2541 C CA . ALA A 1 315 ? 20.081 -1.182 0.910 1.00 92.12 315 ALA A CA 1
ATOM 2542 C C . ALA A 1 315 ? 18.876 -0.229 0.981 1.00 92.12 315 ALA A C 1
ATOM 2544 O O . ALA A 1 315 ? 19.029 0.927 1.395 1.00 92.12 315 ALA A O 1
ATOM 2545 N N . SER A 1 316 ? 17.678 -0.711 0.630 1.00 89.25 316 SER A N 1
ATOM 2546 C CA . SER A 1 316 ? 16.449 0.088 0.674 1.00 89.25 316 SER A CA 1
ATOM 2547 C C . SER A 1 316 ? 16.105 0.569 2.090 1.00 89.25 316 SER A C 1
ATOM 2549 O O . SER A 1 316 ? 15.641 1.697 2.243 1.00 89.25 316 SER A O 1
ATOM 2551 N N . PHE A 1 317 ? 16.436 -0.214 3.124 1.00 84.06 317 PHE A N 1
ATOM 2552 C CA . PHE A 1 317 ? 16.220 0.156 4.527 1.00 84.06 317 PHE A CA 1
ATOM 2553 C C . PHE A 1 317 ? 17.197 1.220 5.045 1.00 84.06 317 PHE A C 1
ATOM 2555 O O . PHE A 1 317 ? 16.861 1.968 5.957 1.00 84.06 317 PHE A O 1
ATOM 2562 N N . ARG A 1 318 ? 18.408 1.324 4.478 1.00 83.56 318 ARG A N 1
ATOM 2563 C CA . ARG A 1 318 ? 19.455 2.225 5.006 1.00 83.56 318 ARG A CA 1
ATOM 2564 C C . ARG A 1 318 ? 19.272 3.683 4.601 1.00 83.56 318 ARG A C 1
ATOM 2566 O O . ARG A 1 318 ? 19.766 4.579 5.273 1.00 83.56 318 ARG A O 1
ATOM 2573 N N . THR A 1 319 ? 18.596 3.945 3.484 1.00 65.06 319 THR A N 1
ATOM 2574 C CA . THR A 1 319 ? 18.598 5.292 2.880 1.00 65.06 319 THR A CA 1
ATOM 2575 C C . THR A 1 319 ? 17.616 6.269 3.531 1.00 65.06 319 THR A C 1
ATOM 2577 O O . THR A 1 319 ? 17.551 7.428 3.134 1.00 65.06 319 THR A O 1
ATOM 2580 N N . GLU A 1 320 ? 16.823 5.825 4.501 1.00 56.06 320 GLU A N 1
ATOM 2581 C CA . GLU A 1 320 ? 15.866 6.694 5.195 1.00 56.06 320 GLU A CA 1
ATOM 2582 C C . GLU A 1 320 ? 16.539 7.602 6.220 1.00 56.06 320 GLU A C 1
ATOM 2584 O O . GLU A 1 320 ? 16.049 8.698 6.482 1.00 56.06 320 GLU A O 1
ATOM 2589 N N . VAL A 1 321 ? 17.698 7.194 6.738 1.00 51.91 321 VAL A N 1
ATOM 2590 C CA . VAL A 1 321 ? 18.393 7.923 7.804 1.00 51.91 321 VAL A CA 1
ATOM 2591 C C . VAL A 1 321 ? 18.994 9.242 7.299 1.00 51.91 321 VAL A C 1
ATOM 2593 O O . VAL A 1 321 ? 19.087 10.196 8.058 1.00 51.91 321 VAL A O 1
ATOM 2596 N N . SER A 1 322 ? 19.328 9.353 6.008 1.00 44.28 322 SER A N 1
ATOM 2597 C CA . SER A 1 322 ? 20.043 10.517 5.456 1.00 44.28 322 SER A CA 1
ATOM 2598 C C . SER A 1 322 ? 19.154 11.611 4.849 1.00 44.28 322 SER A C 1
ATOM 2600 O O . SER A 1 322 ? 19.675 12.559 4.274 1.00 44.28 322 SER A O 1
ATOM 2602 N N . ARG A 1 323 ? 17.820 11.476 4.888 1.00 46.09 323 ARG A N 1
ATOM 2603 C CA . ARG A 1 323 ? 16.873 12.505 4.395 1.00 46.09 323 ARG A CA 1
ATOM 2604 C C . ARG A 1 323 ? 16.117 13.231 5.511 1.00 46.09 323 ARG A C 1
ATOM 2606 O O . ARG A 1 323 ? 15.328 14.122 5.214 1.00 46.09 323 ARG A O 1
ATOM 2613 N N . ALA A 1 324 ? 16.329 12.830 6.764 1.00 36.75 324 ALA A N 1
ATOM 2614 C CA . ALA A 1 324 ? 15.732 13.455 7.944 1.00 36.75 324 ALA A CA 1
ATOM 2615 C C . ALA A 1 324 ? 16.677 14.453 8.651 1.00 36.75 324 ALA A C 1
ATOM 2617 O O . ALA A 1 324 ? 16.335 14.947 9.723 1.00 36.75 324 ALA A O 1
ATOM 2618 N N . SER A 1 325 ? 17.838 14.735 8.053 1.00 32.31 325 SER A N 1
ATOM 2619 C CA . SER A 1 325 ? 18.840 15.732 8.462 1.00 32.31 325 SER A CA 1
ATOM 2620 C C . SER A 1 325 ? 18.944 16.827 7.412 1.00 32.31 325 SER A C 1
ATOM 2622 O O . SER A 1 325 ? 18.991 18.011 7.792 1.00 32.31 325 SER A O 1
#

pLDDT: mean 90.01, std 11.35, range [32.31, 98.5]